Protein AF-A0A7S1U559-F1 (afdb_monomer_lite)

Secondary structure (DSSP, 8-state):
-TTHHHHHHHHHHHHHHHHHH------HHHHHHHHHHHHHHTTTB-GGGGGG--SHHHHHHHHHHHHHHHHHHHHHHH----HHHHHHHHHHHHHHHHHHHHHHHHSPP-TTS-GGGSHHHHHHHHHHHHHHHHHHHHHTSTTS-GGGGGGHHHHHHHHHHHHHHHHHHHHHHHHHHHHHTSTT---S---S-HHHHHHHHHHHHHHHHHHHHHHTTHHHHHHHHHH-HHHHHHHHHH-HHHHHHHHHHHHHHHHHHHHHHHHHHHHHTTSB--HHHHHHHHHHHHIIIIIHHHHHHHHHHHTTTS-------

Structure (mmCIF, N/CA/C/O backbone):
data_AF-A0A7S1U559-F1
#
_entry.id   AF-A0A7S1U559-F1
#
loop_
_atom_site.group_PDB
_atom_site.id
_atom_site.type_symbol
_atom_site.label_atom_id
_atom_site.label_alt_id
_atom_site.label_comp_id
_atom_site.label_asym_id
_atom_site.label_entity_id
_atom_site.label_seq_id
_atom_site.pdbx_PDB_ins_code
_atom_site.Cartn_x
_atom_site.Cartn_y
_atom_site.Cartn_z
_atom_site.occupancy
_atom_site.B_iso_or_equiv
_atom_site.auth_seq_id
_atom_site.auth_comp_id
_atom_site.auth_asym_id
_atom_site.auth_atom_id
_atom_site.pdbx_PDB_model_num
ATOM 1 N N . ARG A 1 1 ? -28.485 7.319 52.879 1.00 50.62 1 ARG A N 1
ATOM 2 C CA . ARG A 1 1 ? -27.252 6.552 52.572 1.00 50.62 1 ARG A CA 1
ATOM 3 C C . ARG A 1 1 ? -27.611 5.209 51.943 1.00 50.62 1 ARG A C 1
ATOM 5 O O . ARG A 1 1 ? -27.812 5.249 50.751 1.00 50.62 1 ARG A O 1
ATOM 12 N N . ARG A 1 2 ? -27.922 4.111 52.659 1.00 42.66 2 ARG A N 1
ATOM 13 C CA . ARG A 1 2 ? -28.271 2.822 51.992 1.00 42.66 2 ARG A CA 1
ATOM 14 C C . ARG A 1 2 ? -29.470 2.838 51.020 1.00 42.66 2 ARG A C 1
ATOM 16 O O . ARG A 1 2 ? -29.499 2.013 50.126 1.00 42.66 2 ARG A O 1
ATOM 23 N N . LEU A 1 3 ? -30.442 3.737 51.205 1.00 41.25 3 LEU A N 1
ATOM 24 C CA . LEU A 1 3 ? -31.563 3.917 50.263 1.00 41.25 3 LEU A CA 1
ATOM 25 C C . LEU A 1 3 ? -31.195 4.811 49.061 1.00 41.25 3 LEU A C 1
ATOM 27 O O . LEU A 1 3 ? -31.676 4.571 47.970 1.00 41.25 3 LEU A O 1
ATOM 31 N N . GLN A 1 4 ? -30.274 5.767 49.238 1.00 44.56 4 GLN A N 1
ATOM 32 C CA . GLN A 1 4 ? -29.753 6.603 48.142 1.00 44.56 4 GLN A CA 1
ATOM 33 C C . GLN A 1 4 ? -28.806 5.814 47.229 1.00 44.56 4 GLN A C 1
ATOM 35 O O . GLN A 1 4 ? -28.863 5.972 46.020 1.00 44.56 4 GLN A O 1
ATOM 40 N N 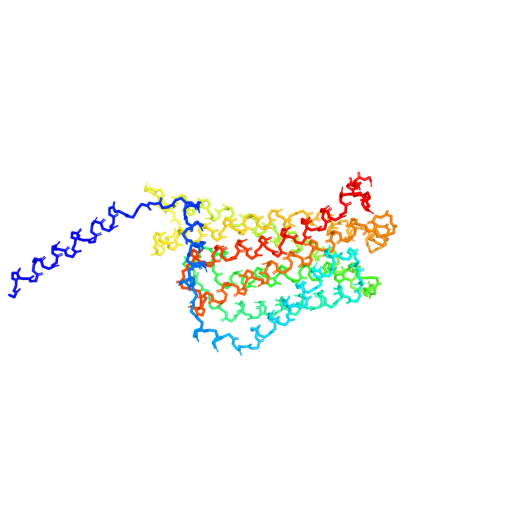. ASP A 1 5 ? -28.004 4.906 47.798 1.00 48.47 5 ASP A N 1
ATOM 41 C CA . ASP A 1 5 ? -27.109 4.030 47.026 1.00 48.47 5 ASP A CA 1
ATOM 42 C C . ASP A 1 5 ? -27.881 3.003 46.166 1.00 48.47 5 ASP A C 1
ATOM 44 O O . ASP A 1 5 ? -27.320 2.421 45.238 1.00 48.47 5 ASP A O 1
ATOM 48 N N . GLY A 1 6 ? -29.149 2.733 46.511 1.00 52.53 6 GLY A N 1
ATOM 49 C CA . GLY A 1 6 ? -30.055 1.872 45.747 1.00 52.53 6 GLY A CA 1
ATOM 50 C C . GLY A 1 6 ? -30.630 2.605 44.541 1.00 52.53 6 GLY A C 1
ATOM 51 O O . GLY A 1 6 ? -30.471 2.126 43.423 1.00 52.53 6 GLY A O 1
ATOM 52 N N . ASP A 1 7 ? -31.178 3.802 44.768 1.00 52.38 7 ASP A N 1
ATOM 53 C CA . ASP A 1 7 ? -31.746 4.652 43.715 1.00 52.38 7 ASP A CA 1
ATOM 54 C C . ASP A 1 7 ? -30.680 5.104 42.696 1.00 52.38 7 ASP A C 1
ATOM 56 O O . ASP A 1 7 ? -30.952 5.149 41.500 1.00 52.38 7 ASP A O 1
ATOM 60 N N . GLU A 1 8 ? -29.440 5.377 43.126 1.00 56.00 8 GLU A N 1
ATOM 61 C CA . GLU A 1 8 ? -28.330 5.716 42.216 1.00 56.00 8 GLU A CA 1
ATOM 62 C C . GLU A 1 8 ? -27.875 4.520 41.365 1.00 56.00 8 GLU A C 1
ATOM 64 O O . GLU A 1 8 ? -27.501 4.693 40.206 1.00 56.00 8 GLU A O 1
ATOM 69 N N . LYS A 1 9 ? -27.935 3.295 41.906 1.00 57.47 9 LYS A N 1
ATOM 70 C CA . LYS A 1 9 ? -27.630 2.073 41.146 1.00 57.47 9 LYS A CA 1
ATOM 71 C C . LYS A 1 9 ? -28.737 1.704 40.170 1.00 57.47 9 LYS A C 1
ATOM 73 O O . LYS A 1 9 ? -28.428 1.240 39.078 1.00 57.47 9 LYS A O 1
ATOM 78 N N . GLU A 1 10 ? -29.994 1.895 40.555 1.00 58.59 10 GLU A N 1
ATOM 79 C CA . GLU A 1 10 ? -31.146 1.652 39.685 1.00 58.59 10 GLU A CA 1
ATOM 80 C C . GLU A 1 10 ? -31.218 2.694 38.567 1.00 58.59 10 GLU A C 1
ATOM 82 O O . GLU A 1 10 ? -31.440 2.328 37.417 1.00 58.59 10 GLU A O 1
ATOM 87 N N . ALA A 1 11 ? -30.920 3.963 38.867 1.00 56.16 11 ALA A N 1
ATOM 88 C CA . ALA A 1 11 ? -30.794 5.010 37.860 1.00 56.16 11 ALA A CA 1
ATOM 89 C C . ALA A 1 11 ? -29.614 4.750 36.914 1.00 56.16 11 ALA A C 1
ATOM 91 O O . ALA A 1 11 ? -29.796 4.808 35.707 1.00 56.16 11 ALA A O 1
ATOM 92 N N . ALA A 1 12 ? -28.430 4.386 37.421 1.00 53.81 12 ALA A N 1
ATOM 93 C CA . ALA A 1 12 ? -27.282 4.058 36.571 1.00 53.81 12 ALA A CA 1
ATOM 94 C C . ALA A 1 12 ? -27.523 2.813 35.699 1.00 53.81 12 ALA A C 1
ATOM 96 O O . ALA A 1 12 ? -27.090 2.781 34.552 1.00 53.81 12 ALA A O 1
ATOM 97 N N . ALA A 1 13 ? -28.231 1.804 36.218 1.00 54.47 13 ALA A N 1
ATOM 98 C CA . ALA A 1 13 ? -28.612 0.619 35.455 1.00 54.47 13 ALA A CA 1
ATOM 99 C C . ALA A 1 13 ? -29.699 0.920 34.413 1.00 54.47 13 ALA A C 1
ATOM 101 O O . ALA A 1 13 ? -29.663 0.351 33.328 1.00 54.47 13 ALA A O 1
ATOM 102 N N . ALA A 1 14 ? -30.635 1.825 34.712 1.00 51.09 14 ALA A N 1
ATOM 103 C CA . ALA A 1 14 ? -31.644 2.280 33.763 1.00 51.09 14 ALA A CA 1
ATOM 104 C C . ALA A 1 14 ? -31.026 3.129 32.645 1.00 51.09 14 ALA A C 1
ATOM 106 O O . ALA A 1 14 ? -31.350 2.891 31.490 1.00 51.09 14 ALA A O 1
ATOM 107 N N . THR A 1 15 ? -30.091 4.034 32.959 1.00 48.53 15 THR A N 1
ATOM 108 C CA . THR A 1 15 ? -29.350 4.815 31.955 1.00 48.53 15 THR A CA 1
ATOM 109 C C . THR A 1 15 ? -28.452 3.921 31.104 1.00 48.53 15 THR A C 1
ATOM 111 O O . THR A 1 15 ? -28.433 4.075 29.891 1.00 48.53 15 THR A O 1
ATOM 114 N N . ALA A 1 16 ? -27.767 2.943 31.708 1.00 48.62 16 ALA A N 1
ATOM 115 C CA . ALA A 1 16 ? -26.981 1.959 30.966 1.00 48.62 16 ALA A CA 1
ATOM 116 C C . ALA A 1 16 ? -27.870 1.090 30.064 1.00 48.62 16 ALA A C 1
ATOM 118 O O . ALA A 1 16 ? -27.511 0.852 28.922 1.00 48.62 16 ALA A O 1
ATOM 119 N N . ALA A 1 17 ? -29.052 0.677 30.532 1.00 47.41 17 ALA A N 1
ATOM 120 C CA . ALA A 1 17 ? -30.016 -0.066 29.723 1.00 47.41 17 ALA A CA 1
ATOM 121 C C . ALA A 1 17 ? -30.673 0.798 28.630 1.00 47.41 17 ALA A C 1
ATOM 123 O O . ALA A 1 17 ? -31.041 0.269 27.587 1.00 47.41 17 ALA A O 1
ATOM 124 N N . GLU A 1 18 ? -30.814 2.113 28.833 1.00 39.53 18 GLU A N 1
ATOM 125 C CA . GLU A 1 18 ? -31.267 3.060 27.805 1.00 39.53 18 GLU A CA 1
ATOM 126 C C . GLU A 1 18 ? -30.176 3.326 26.755 1.00 39.53 18 GLU A C 1
ATOM 128 O O . GLU A 1 18 ? -30.488 3.344 25.565 1.00 39.53 18 GLU A O 1
ATOM 133 N N . GLU A 1 19 ? -28.907 3.458 27.160 1.00 43.22 19 GLU A N 1
ATOM 134 C CA . GLU A 1 19 ? -27.743 3.551 26.260 1.00 43.22 19 GLU A CA 1
ATOM 135 C C . GLU A 1 19 ? -27.539 2.246 25.470 1.00 43.22 19 GLU A C 1
ATOM 137 O O . GLU A 1 19 ? -27.312 2.282 24.262 1.00 43.22 19 GLU A O 1
ATOM 142 N N . GLU A 1 20 ? -27.726 1.089 26.109 1.00 42.53 20 GLU A N 1
ATOM 143 C CA . GLU A 1 20 ? -27.664 -0.237 25.479 1.00 42.53 20 GLU A CA 1
ATOM 144 C C . GLU A 1 20 ? -28.876 -0.487 24.552 1.00 42.53 20 GLU A C 1
ATOM 146 O O . GLU A 1 20 ? -28.747 -1.148 23.522 1.00 42.53 20 GLU A O 1
ATOM 151 N N . ALA A 1 21 ? -30.039 0.115 24.841 1.00 38.00 21 ALA A N 1
ATOM 152 C CA . ALA A 1 21 ? -31.237 0.067 23.991 1.00 38.00 21 ALA A CA 1
ATOM 153 C C . ALA A 1 21 ? -31.250 1.107 22.849 1.00 38.00 21 ALA A C 1
ATOM 155 O O . ALA A 1 21 ? -32.089 1.013 21.949 1.00 38.00 21 ALA A O 1
ATOM 156 N N . THR A 1 22 ? -30.339 2.087 22.856 1.00 39.03 22 THR A N 1
ATOM 157 C CA . THR A 1 22 ? -30.212 3.126 21.812 1.00 39.03 22 THR A CA 1
ATOM 158 C C . THR A 1 22 ? -28.863 3.139 21.102 1.00 39.03 22 THR A C 1
ATOM 160 O O . THR A 1 22 ? -28.608 4.042 20.300 1.00 39.03 22 THR A O 1
ATOM 163 N N . ALA A 1 23 ? -28.042 2.101 21.275 1.00 46.50 23 ALA A N 1
ATOM 164 C CA . ALA A 1 23 ? -26.962 1.792 20.348 1.00 46.50 23 ALA A CA 1
ATOM 165 C C . ALA A 1 23 ? -27.573 1.340 19.009 1.00 46.50 23 ALA A C 1
ATOM 167 O O . ALA A 1 23 ? -27.627 0.158 18.675 1.00 46.50 23 ALA A O 1
ATOM 168 N N . VAL A 1 24 ? -28.111 2.297 18.249 1.00 55.78 24 VAL A N 1
ATOM 169 C CA . VAL A 1 24 ? -28.538 2.085 16.870 1.00 55.78 24 VAL A CA 1
ATOM 170 C C . VAL A 1 24 ? -27.320 1.552 16.136 1.00 55.78 24 VAL A C 1
ATOM 172 O O . VAL A 1 24 ? -26.333 2.268 15.971 1.00 55.78 24 VAL A O 1
ATOM 175 N N . GLU A 1 25 ? -27.383 0.287 15.731 1.00 64.25 25 GLU A N 1
ATOM 176 C CA . GLU A 1 25 ? -26.313 -0.356 14.989 1.00 64.25 25 GLU A CA 1
ATOM 177 C C . GLU A 1 25 ? -26.096 0.428 13.688 1.00 64.25 25 GLU A C 1
ATOM 179 O O . GLU A 1 25 ? -26.881 0.361 12.741 1.00 64.25 25 GLU A O 1
ATOM 184 N N . LEU A 1 26 ? -25.059 1.268 13.674 1.00 72.94 26 LEU A N 1
ATOM 185 C CA . LEU A 1 26 ? -24.769 2.119 12.529 1.00 72.94 26 LEU A CA 1
ATOM 186 C C . LEU A 1 26 ? -24.369 1.235 11.349 1.00 72.94 26 LEU A C 1
ATOM 188 O O . LEU A 1 26 ? -23.488 0.383 11.479 1.00 72.94 26 LEU A O 1
ATOM 192 N N . THR A 1 27 ? -24.957 1.483 10.183 1.00 82.00 27 THR A N 1
ATOM 193 C CA . THR A 1 27 ? -24.507 0.892 8.912 1.00 82.00 27 THR A CA 1
ATOM 194 C C . THR A 1 27 ? -23.089 1.363 8.556 1.00 82.00 27 THR A C 1
ATOM 196 O O . THR A 1 27 ? -22.659 2.428 9.000 1.00 82.00 27 THR A O 1
ATOM 199 N N . GLU A 1 28 ? -22.360 0.627 7.703 1.00 71.69 28 GLU A N 1
ATOM 200 C CA . GLU A 1 28 ? -21.010 1.028 7.244 1.00 71.69 28 GLU A CA 1
ATOM 201 C C . GLU A 1 28 ? -20.996 2.450 6.639 1.00 71.69 28 GLU A C 1
ATOM 203 O O . GLU A 1 28 ? -20.083 3.233 6.903 1.00 71.69 28 GLU A O 1
ATOM 208 N N . VAL A 1 29 ? -22.046 2.825 5.897 1.00 78.81 29 VAL A N 1
ATOM 209 C CA . VAL A 1 29 ? -22.199 4.173 5.318 1.00 78.81 29 VAL A CA 1
ATOM 210 C C . VAL A 1 29 ? -22.372 5.232 6.406 1.00 78.81 29 VAL A C 1
ATOM 212 O O . VAL A 1 29 ? -21.768 6.299 6.330 1.00 78.81 29 VAL A O 1
ATOM 215 N N . GLN A 1 30 ? -23.170 4.955 7.438 1.00 80.88 30 GLN A N 1
ATOM 216 C CA . GLN A 1 30 ? -23.347 5.887 8.553 1.00 80.88 30 GLN A CA 1
ATOM 217 C C . GLN A 1 30 ? -22.055 6.050 9.362 1.00 80.88 30 GLN A C 1
ATOM 219 O O . GLN A 1 30 ? -21.707 7.178 9.699 1.00 80.88 30 GLN A O 1
ATOM 224 N N . ARG A 1 31 ? -21.308 4.963 9.600 1.00 77.50 31 ARG A N 1
ATOM 225 C CA . ARG A 1 31 ? -19.987 5.005 10.260 1.00 77.50 31 ARG A CA 1
ATOM 226 C C . ARG A 1 31 ? -18.996 5.872 9.479 1.00 77.50 31 ARG A C 1
ATOM 228 O O . ARG A 1 31 ? -18.318 6.709 10.069 1.00 77.50 31 ARG A O 1
ATOM 235 N N . PHE A 1 32 ? -18.973 5.738 8.151 1.00 76.88 32 PHE A N 1
ATOM 236 C CA . PHE A 1 32 ? -18.173 6.601 7.277 1.00 76.88 32 PHE A CA 1
ATOM 237 C C . PHE A 1 32 ? -18.584 8.078 7.374 1.00 76.88 32 PHE A C 1
ATOM 239 O O . PHE A 1 32 ? -17.732 8.956 7.486 1.00 76.88 32 PHE A O 1
ATOM 246 N N . LEU A 1 33 ? -19.888 8.376 7.363 1.00 80.75 33 LEU A N 1
ATOM 247 C CA . LEU A 1 33 ? -20.380 9.754 7.472 1.00 80.75 33 LEU A CA 1
ATOM 248 C C . LEU A 1 33 ? -20.045 10.394 8.827 1.00 80.75 33 LEU A C 1
ATOM 250 O O . LEU A 1 33 ? -19.698 11.575 8.856 1.00 80.75 33 LEU A O 1
ATOM 254 N N . VAL A 1 34 ? -20.113 9.627 9.920 1.00 81.88 34 VAL A N 1
ATOM 255 C CA . VAL A 1 34 ? -19.693 10.072 11.259 1.00 81.88 34 VAL A CA 1
ATOM 256 C C . VAL A 1 34 ? -18.203 10.406 11.259 1.00 81.88 34 VAL A C 1
ATOM 258 O O . VAL A 1 34 ? -17.841 11.544 11.549 1.00 81.88 34 VAL A O 1
ATOM 261 N N . GLY A 1 35 ? -17.343 9.478 10.824 1.00 79.19 35 GLY A N 1
ATOM 262 C CA . GLY A 1 35 ? -15.901 9.731 10.751 1.00 79.19 35 GLY A CA 1
ATOM 263 C C . GLY A 1 35 ? -15.544 10.917 9.845 1.00 79.19 35 GLY A C 1
ATOM 264 O O . GLY A 1 35 ? -14.631 11.685 10.147 1.00 79.19 35 GLY A O 1
ATOM 265 N N . PHE A 1 36 ? -16.299 11.138 8.763 1.00 81.19 36 PHE A N 1
ATOM 266 C CA . PHE A 1 36 ? -16.099 12.288 7.875 1.00 81.19 36 PHE A CA 1
ATOM 267 C C . PHE A 1 36 ? -16.451 13.613 8.560 1.00 81.19 36 PHE A C 1
ATOM 269 O O . PHE A 1 36 ? -15.750 14.612 8.379 1.00 81.19 36 PHE A O 1
ATOM 276 N N . GLN A 1 37 ? -17.530 13.641 9.346 1.00 83.38 37 GLN A N 1
ATOM 277 C CA . GLN A 1 37 ? -17.898 14.818 10.132 1.00 83.38 37 GLN A CA 1
ATOM 278 C C . GLN A 1 37 ? -16.845 15.138 11.194 1.00 83.38 37 GLN A C 1
ATOM 280 O O . GLN A 1 37 ? -16.455 16.299 11.288 1.00 83.38 37 GLN A O 1
ATOM 285 N N . GLU A 1 38 ? -16.339 14.133 11.912 1.00 81.31 38 GLU A N 1
ATOM 286 C CA . GLU A 1 38 ? -15.293 14.302 12.933 1.00 81.31 38 GLU A CA 1
ATOM 287 C C . GLU A 1 38 ? -13.976 14.826 12.339 1.00 81.31 38 GLU A C 1
ATOM 289 O O . GLU A 1 38 ? -13.319 15.692 12.920 1.00 81.31 38 GLU A O 1
ATOM 294 N N . LEU A 1 39 ? -13.588 14.345 11.151 1.00 77.88 39 LEU A N 1
ATOM 295 C CA . LEU A 1 39 ? -12.429 14.879 10.428 1.00 77.88 39 LEU A CA 1
ATOM 296 C C . LEU A 1 39 ? -12.644 16.331 10.008 1.00 77.88 39 LEU A C 1
ATOM 298 O O . LEU A 1 39 ? -11.730 17.148 10.102 1.00 77.88 39 LEU A O 1
ATOM 302 N N . ARG A 1 40 ? -13.852 16.667 9.548 1.00 81.88 40 ARG A N 1
ATOM 303 C CA . ARG A 1 40 ? -14.192 18.020 9.098 1.00 81.88 40 ARG A CA 1
ATOM 304 C C . ARG A 1 40 ? -14.258 19.023 10.251 1.00 81.88 40 ARG A C 1
ATOM 306 O O . ARG A 1 40 ? -13.895 20.180 10.045 1.00 81.88 40 ARG A O 1
ATOM 313 N N . SER A 1 41 ? -14.758 18.624 11.419 1.00 83.94 41 SER A N 1
ATOM 314 C CA . SER A 1 41 ? -14.816 19.487 12.605 1.00 83.94 41 SER A CA 1
ATOM 315 C C . SER A 1 41 ? -13.466 19.606 13.317 1.00 83.94 41 SER A C 1
ATOM 317 O O . SER A 1 41 ? -13.276 20.536 14.096 1.00 83.94 41 SER A O 1
ATOM 319 N N . GLY A 1 42 ? -12.521 18.707 13.018 1.00 78.25 42 GLY A N 1
ATOM 320 C CA . GLY A 1 42 ? -11.230 18.612 13.697 1.00 78.25 42 GLY A CA 1
ATOM 321 C C . GLY A 1 42 ? -11.293 17.813 15.001 1.00 78.25 42 GLY A C 1
ATOM 322 O O . GLY A 1 42 ? -10.258 17.608 15.628 1.00 78.25 42 GLY A O 1
ATOM 323 N N . ASP A 1 43 ? -12.470 17.313 15.385 1.00 79.12 43 ASP A N 1
ATOM 324 C CA . ASP A 1 43 ? -12.671 16.546 16.621 1.00 79.12 43 ASP A CA 1
ATOM 325 C C . ASP A 1 43 ? -11.995 15.171 16.569 1.00 79.12 43 ASP A C 1
ATOM 327 O O . ASP A 1 43 ? -11.623 14.616 17.606 1.00 79.12 43 ASP A O 1
ATOM 331 N N . ALA A 1 44 ? -11.781 14.645 15.357 1.00 74.69 44 ALA A N 1
ATOM 332 C CA . ALA A 1 44 ? -11.031 13.415 15.141 1.00 74.69 44 ALA A CA 1
ATOM 333 C C . ALA A 1 44 ? -9.547 13.550 15.508 1.00 74.69 44 ALA A C 1
ATOM 335 O O . ALA A 1 44 ? -8.908 12.523 15.718 1.00 74.69 44 ALA A O 1
ATOM 336 N N . PHE A 1 45 ? -8.984 14.765 15.564 1.00 78.06 45 PHE A N 1
ATOM 337 C CA . PHE A 1 45 ? -7.539 14.975 15.614 1.00 78.06 45 PHE A CA 1
ATOM 338 C C . PHE A 1 45 ? -7.058 15.625 16.916 1.00 78.06 45 PHE A C 1
ATOM 340 O O . PHE A 1 45 ? -7.545 16.673 17.335 1.00 78.06 45 PHE A O 1
ATOM 347 N N . ASP A 1 46 ? -6.037 15.029 17.526 1.00 78.62 46 ASP A N 1
ATOM 348 C CA . ASP A 1 46 ? -5.322 15.576 18.673 1.00 78.62 46 ASP A CA 1
ATOM 349 C C . ASP A 1 46 ? -3.901 15.994 18.275 1.00 78.62 46 ASP A C 1
ATOM 351 O O . ASP A 1 46 ? -2.962 15.194 18.243 1.00 78.62 46 ASP A O 1
ATOM 355 N N . GLY A 1 47 ? -3.740 17.280 17.964 1.00 72.31 47 GLY A N 1
ATOM 356 C CA . GLY A 1 47 ? -2.460 17.831 17.527 1.00 72.31 47 GLY A CA 1
ATOM 357 C C . GLY A 1 47 ? -1.360 17.805 18.591 1.00 72.31 47 GLY A C 1
ATOM 358 O O . GLY A 1 47 ? -0.184 17.868 18.233 1.00 72.31 47 GLY A O 1
ATOM 359 N N . GLU A 1 48 ? -1.692 17.680 19.880 1.00 78.69 48 GLU A N 1
ATOM 360 C CA . GLU A 1 48 ? -0.685 17.628 20.950 1.00 78.69 48 GLU A CA 1
ATOM 361 C C . GLU A 1 48 ? 0.109 16.313 20.911 1.00 78.69 48 GLU A C 1
ATOM 363 O O . GLU A 1 48 ? 1.315 16.298 21.187 1.00 78.69 48 GLU A O 1
ATOM 368 N N . GLN A 1 49 ? -0.547 15.235 20.468 1.00 77.31 49 GLN A N 1
ATOM 369 C CA . GLN A 1 49 ? 0.016 13.888 20.352 1.00 77.31 49 GLN A CA 1
ATOM 370 C C . GLN A 1 49 ? 0.947 13.716 19.141 1.00 77.31 49 GLN A C 1
ATOM 372 O O . GLN A 1 49 ? 1.747 12.782 19.099 1.00 77.31 49 GLN A O 1
ATOM 377 N N . LEU A 1 50 ? 0.940 14.648 18.177 1.00 70.94 50 LEU A N 1
ATOM 378 C CA . LEU A 1 50 ? 1.879 14.626 17.045 1.00 70.94 50 LEU A CA 1
ATOM 379 C C . LEU A 1 50 ? 3.347 14.667 17.484 1.00 70.94 50 LEU A C 1
ATOM 381 O O . LEU A 1 50 ? 4.229 14.186 16.774 1.00 70.94 50 LEU A O 1
ATOM 385 N N . ASN A 1 51 ? 3.629 15.228 18.662 1.00 72.88 51 ASN A N 1
ATOM 386 C CA . ASN A 1 51 ? 4.983 15.260 19.207 1.00 72.88 51 ASN A CA 1
ATOM 387 C C . ASN A 1 51 ? 5.537 13.863 19.523 1.00 72.88 51 ASN A C 1
ATOM 389 O O . ASN A 1 51 ? 6.755 13.719 19.643 1.00 72.88 51 ASN A O 1
ATOM 393 N N . GLU A 1 52 ? 4.677 12.846 19.614 1.00 74.81 52 GLU A N 1
ATOM 394 C CA . GLU A 1 52 ? 5.077 11.455 19.811 1.00 74.81 52 GLU A CA 1
ATOM 395 C C . GLU A 1 52 ? 5.509 10.745 18.511 1.00 74.81 52 GLU A C 1
ATOM 397 O O . GLU A 1 52 ? 6.138 9.687 18.581 1.00 74.81 52 GLU A O 1
ATOM 402 N N . LEU A 1 53 ? 5.247 11.332 17.334 1.00 69.38 53 LEU A N 1
ATOM 403 C CA . LEU A 1 53 ? 5.635 10.816 16.008 1.00 69.38 53 LEU A CA 1
ATOM 404 C C . LEU A 1 53 ? 7.052 11.261 15.604 1.00 69.38 53 LEU A C 1
ATOM 406 O O . LEU A 1 53 ? 7.273 11.835 14.539 1.00 69.38 53 LEU A O 1
ATOM 410 N N . ARG A 1 54 ? 8.031 11.064 16.492 1.00 74.44 54 ARG A N 1
ATOM 411 C CA . ARG A 1 54 ? 9.427 11.511 16.294 1.00 74.44 54 ARG A CA 1
ATOM 412 C C . ARG A 1 54 ? 10.444 10.374 16.326 1.00 74.44 54 ARG A C 1
ATOM 414 O O . ARG A 1 54 ? 11.623 10.606 16.594 1.00 74.44 54 ARG A O 1
ATOM 421 N N . THR A 1 55 ? 10.009 9.139 16.108 1.00 76.00 55 THR A N 1
ATOM 422 C CA . THR A 1 55 ? 10.945 8.012 16.015 1.00 76.00 55 THR A CA 1
ATOM 423 C C . THR A 1 55 ? 11.681 8.027 14.674 1.00 76.00 55 THR A C 1
ATOM 425 O O . THR A 1 55 ? 11.270 8.694 13.725 1.00 76.00 55 THR A O 1
ATOM 428 N N . VAL A 1 56 ? 12.771 7.264 14.578 1.00 73.00 56 VAL A N 1
ATOM 429 C CA . VAL A 1 56 ? 13.507 7.099 13.314 1.00 73.00 56 VAL A CA 1
ATOM 430 C C . VAL A 1 56 ? 12.595 6.506 12.243 1.00 73.00 56 VAL A C 1
ATOM 432 O O . VAL A 1 56 ? 12.661 6.908 11.089 1.00 73.00 56 VAL A O 1
ATOM 435 N N . GLU A 1 57 ? 11.708 5.598 12.631 1.00 70.31 57 GLU A N 1
ATOM 436 C CA . GLU A 1 57 ? 10.757 4.959 11.736 1.00 70.31 57 GLU A CA 1
ATOM 437 C C . GLU A 1 57 ? 9.697 5.945 11.224 1.00 70.31 57 GLU A C 1
ATOM 439 O O . GLU A 1 57 ? 9.400 5.920 10.038 1.00 70.31 57 GLU A O 1
ATOM 444 N N . ASP A 1 58 ? 9.207 6.871 12.062 1.00 76.00 58 ASP A N 1
ATOM 445 C CA . ASP A 1 58 ? 8.302 7.953 11.621 1.00 76.00 58 ASP A CA 1
ATOM 446 C C . ASP A 1 58 ? 8.971 8.837 10.567 1.00 76.00 58 ASP A C 1
ATOM 448 O O . ASP A 1 58 ? 8.371 9.199 9.557 1.00 76.00 58 ASP A O 1
ATOM 452 N N . VAL A 1 59 ? 10.240 9.176 10.804 1.00 77.75 59 VAL A N 1
ATOM 453 C CA . VAL A 1 59 ? 11.029 9.989 9.880 1.00 77.75 59 VAL A CA 1
ATOM 454 C C . VAL A 1 59 ? 11.244 9.242 8.568 1.00 77.75 59 VAL A C 1
ATOM 456 O O . VAL A 1 59 ? 11.094 9.847 7.514 1.00 77.75 59 VAL A O 1
ATOM 459 N N . VAL A 1 60 ? 11.551 7.943 8.607 1.00 71.44 60 VAL A N 1
ATOM 460 C CA . VAL A 1 60 ? 11.714 7.121 7.397 1.00 71.44 60 VAL A CA 1
ATOM 461 C C . VAL A 1 60 ? 10.407 7.027 6.616 1.00 71.44 60 VAL A C 1
ATOM 463 O O . VAL A 1 60 ? 10.433 7.266 5.414 1.00 71.44 60 VAL A O 1
ATOM 466 N N . THR A 1 61 ? 9.276 6.770 7.277 1.00 74.62 61 THR A N 1
ATOM 467 C CA . THR A 1 61 ? 7.957 6.744 6.632 1.00 74.62 61 THR A CA 1
ATOM 468 C C . THR A 1 61 ? 7.640 8.091 5.982 1.00 74.62 61 THR A C 1
ATOM 470 O O . THR A 1 61 ? 7.376 8.144 4.789 1.00 74.62 61 THR A O 1
ATOM 473 N N . VAL A 1 62 ? 7.770 9.216 6.693 1.00 78.31 62 VAL A N 1
ATOM 474 C CA . VAL A 1 62 ? 7.482 10.549 6.121 1.00 78.31 62 VAL A CA 1
ATOM 475 C C . VAL A 1 62 ? 8.440 10.915 4.980 1.00 78.31 62 VAL A C 1
ATOM 477 O O . VAL A 1 62 ? 8.013 11.477 3.967 1.00 78.31 62 VAL A O 1
ATOM 480 N N . LEU A 1 63 ? 9.732 10.600 5.120 1.00 79.12 63 LEU A N 1
ATOM 481 C CA . LEU A 1 63 ? 10.736 10.839 4.080 1.00 79.12 63 LEU A CA 1
ATOM 482 C C . LEU A 1 63 ? 10.587 9.898 2.882 1.00 79.12 63 LEU A C 1
ATOM 484 O O . LEU A 1 63 ? 11.003 10.275 1.792 1.00 79.12 63 LEU A O 1
ATOM 488 N N . GLY A 1 64 ? 10.010 8.711 3.060 1.00 75.94 64 GLY A N 1
ATOM 489 C CA . GLY A 1 64 ? 9.605 7.832 1.968 1.00 75.94 64 GLY A CA 1
ATOM 490 C C . GLY A 1 64 ? 8.367 8.371 1.258 1.00 75.94 64 GLY A C 1
ATOM 491 O O . GLY A 1 64 ? 8.352 8.488 0.034 1.00 75.94 64 GLY A O 1
ATOM 492 N N . LEU A 1 65 ? 7.359 8.776 2.028 1.00 78.38 65 LEU A N 1
ATOM 493 C CA . LEU A 1 65 ? 6.053 9.193 1.532 1.00 78.38 65 LEU A CA 1
ATOM 494 C C . LEU A 1 65 ? 6.103 10.474 0.693 1.00 78.38 65 LEU A C 1
ATOM 496 O O . LEU A 1 65 ? 5.507 10.545 -0.382 1.00 78.38 65 LEU A O 1
ATOM 500 N N . ALA A 1 66 ? 6.805 11.506 1.171 1.00 80.94 66 ALA A N 1
ATOM 501 C CA . ALA A 1 66 ? 6.777 12.821 0.533 1.00 80.94 66 ALA A CA 1
ATOM 502 C C . ALA A 1 66 ? 7.340 12.819 -0.907 1.00 80.94 66 ALA A C 1
ATOM 504 O O . ALA A 1 66 ? 6.680 13.377 -1.790 1.00 80.94 66 ALA A O 1
ATOM 505 N N . PRO A 1 67 ? 8.489 12.176 -1.204 1.00 81.62 67 PRO A N 1
ATOM 506 C CA . PRO A 1 67 ? 8.972 12.022 -2.574 1.00 81.62 67 PRO A CA 1
ATOM 507 C C . PRO A 1 67 ? 8.028 11.205 -3.459 1.00 81.62 67 PRO A C 1
ATOM 509 O O . PRO A 1 67 ? 7.834 11.575 -4.614 1.00 81.62 67 PRO A O 1
ATOM 512 N N . MET A 1 68 ? 7.409 10.141 -2.932 1.00 81.88 68 MET A N 1
ATOM 513 C CA . MET A 1 68 ? 6.461 9.321 -3.696 1.00 81.88 68 MET A CA 1
ATOM 514 C C . MET A 1 68 ? 5.201 10.112 -4.064 1.00 81.88 68 MET A C 1
ATOM 516 O O . MET A 1 68 ? 4.790 10.095 -5.221 1.00 81.88 68 MET A O 1
ATOM 520 N N . ILE A 1 69 ? 4.651 10.901 -3.135 1.00 80.56 69 ILE A N 1
ATOM 521 C CA . ILE A 1 69 ? 3.533 11.820 -3.408 1.00 80.56 69 ILE A CA 1
AT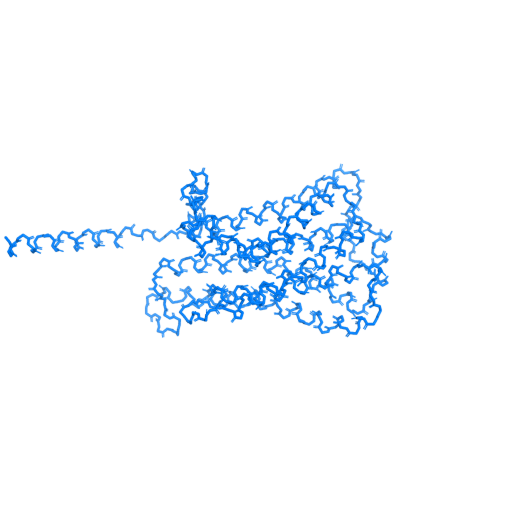OM 522 C C . ILE A 1 69 ? 3.925 12.855 -4.467 1.00 80.56 69 ILE A C 1
ATOM 524 O O . ILE A 1 69 ? 3.178 13.080 -5.423 1.00 80.56 69 ILE A O 1
ATOM 528 N N . ALA A 1 70 ? 5.090 13.490 -4.310 1.00 82.75 70 ALA A N 1
ATOM 529 C CA . ALA A 1 70 ? 5.568 14.501 -5.248 1.00 82.75 70 ALA A CA 1
ATOM 530 C C . ALA A 1 70 ? 5.751 13.918 -6.656 1.00 82.75 70 ALA A C 1
ATOM 532 O O . ALA A 1 70 ? 5.371 14.552 -7.642 1.00 82.75 70 ALA A O 1
ATOM 533 N N . LEU A 1 71 ? 6.277 12.697 -6.747 1.00 82.19 71 LEU A N 1
ATOM 534 C CA . LEU A 1 71 ? 6.484 12.009 -8.010 1.00 82.19 71 LEU A CA 1
ATOM 535 C C . LEU A 1 71 ? 5.173 11.546 -8.651 1.00 82.19 71 LEU A C 1
ATOM 537 O O . LEU A 1 71 ? 5.010 11.702 -9.860 1.00 82.19 71 LEU A O 1
ATOM 541 N N . SER A 1 72 ? 4.219 11.044 -7.865 1.00 79.25 72 SER A N 1
ATOM 542 C CA . SER A 1 72 ? 2.867 10.729 -8.340 1.00 79.25 72 SER A CA 1
ATOM 543 C C . SER A 1 72 ? 2.192 11.969 -8.922 1.00 79.25 72 SER A C 1
ATOM 545 O O . SER A 1 72 ? 1.655 11.923 -10.026 1.00 79.25 72 SER A O 1
ATOM 547 N N . ALA A 1 73 ? 2.281 13.114 -8.237 1.00 80.19 73 ALA A N 1
ATOM 548 C CA . ALA A 1 73 ? 1.738 14.375 -8.735 1.00 80.19 73 ALA A CA 1
ATOM 549 C C . ALA A 1 73 ? 2.451 14.849 -10.013 1.00 80.19 73 ALA A C 1
ATOM 551 O O . ALA A 1 73 ? 1.792 15.216 -10.985 1.00 80.19 73 ALA A O 1
ATOM 552 N N . TYR A 1 74 ? 3.786 14.805 -10.042 1.00 82.12 74 TYR A N 1
ATOM 553 C CA . TYR A 1 74 ? 4.574 15.157 -11.225 1.00 82.12 74 TYR A CA 1
ATOM 554 C C . TYR A 1 74 ? 4.210 14.278 -12.428 1.00 82.12 74 TYR A C 1
ATOM 556 O O . TYR A 1 74 ? 3.943 14.799 -13.513 1.00 82.12 74 TYR A O 1
ATOM 564 N N . THR A 1 75 ? 4.132 12.963 -12.224 1.00 77.75 75 THR A N 1
ATOM 565 C CA . THR A 1 75 ? 3.774 11.990 -13.262 1.00 77.75 75 THR A CA 1
ATOM 566 C C . THR A 1 75 ? 2.343 12.215 -13.743 1.00 77.75 75 THR A C 1
ATOM 568 O O . THR A 1 75 ? 2.106 12.249 -14.944 1.00 77.75 75 THR A O 1
ATOM 571 N N . ALA A 1 76 ? 1.388 12.459 -12.841 1.00 74.62 76 ALA A N 1
ATOM 572 C CA . ALA A 1 76 ? 0.000 12.736 -13.212 1.00 74.62 76 ALA A CA 1
ATOM 573 C C . ALA A 1 76 ? -0.154 14.021 -14.046 1.00 74.62 76 ALA A C 1
ATOM 575 O O . ALA A 1 76 ? -0.968 14.061 -14.965 1.00 74.62 76 ALA A O 1
ATOM 576 N N . ILE A 1 77 ? 0.626 15.065 -13.740 1.00 75.56 77 ILE A N 1
ATOM 577 C CA . ILE A 1 77 ? 0.560 16.368 -14.424 1.00 75.56 77 ILE A CA 1
ATOM 578 C C . ILE A 1 77 ? 1.283 16.342 -15.772 1.00 75.56 77 ILE A C 1
ATOM 580 O O . ILE A 1 77 ? 0.812 16.933 -16.741 1.00 75.56 77 ILE A O 1
ATOM 584 N N . THR A 1 78 ? 2.459 15.720 -15.824 1.00 77.94 78 THR A N 1
ATOM 585 C CA . THR A 1 78 ? 3.338 15.780 -17.003 1.00 77.94 78 THR A CA 1
ATOM 586 C C . THR A 1 78 ? 3.195 14.576 -17.929 1.00 77.94 78 THR A C 1
ATOM 588 O O . THR A 1 78 ? 3.631 14.646 -19.076 1.00 77.94 78 THR A O 1
ATOM 591 N N . GLY A 1 79 ? 2.660 13.465 -17.410 1.00 71.44 79 GLY A N 1
ATOM 592 C CA . GLY A 1 79 ? 2.732 12.118 -17.986 1.00 71.44 79 GLY A CA 1
ATOM 593 C C . GLY A 1 79 ? 4.138 11.638 -18.302 1.00 71.44 79 GLY A C 1
ATOM 594 O O . GLY A 1 79 ? 4.294 10.675 -19.048 1.00 71.44 79 GLY A O 1
ATOM 595 N N . ASN A 1 80 ? 5.162 12.292 -17.752 1.00 72.62 80 ASN A N 1
ATOM 596 C CA . ASN A 1 80 ? 6.535 11.850 -17.886 1.00 72.62 80 ASN A CA 1
ATOM 597 C C . ASN A 1 80 ? 6.879 10.895 -16.756 1.00 72.62 80 ASN A C 1
ATOM 599 O O . ASN A 1 80 ? 6.635 11.177 -15.585 1.00 72.62 80 ASN A O 1
ATOM 603 N N . CYS A 1 81 ? 7.514 9.795 -17.141 1.00 67.06 81 CYS A N 1
ATOM 604 C CA . CYS A 1 81 ? 8.059 8.804 -16.228 1.00 67.06 81 CYS A CA 1
ATOM 605 C C . CYS A 1 81 ? 9.559 8.771 -16.430 1.00 67.06 81 CYS A C 1
ATOM 607 O O . CYS A 1 81 ? 10.045 8.167 -17.387 1.00 67.06 81 CYS A O 1
ATOM 609 N N . ASP A 1 82 ? 10.294 9.480 -15.582 1.00 74.25 82 ASP A N 1
ATOM 610 C CA . ASP A 1 82 ? 11.744 9.461 -15.636 1.00 74.25 82 ASP A CA 1
ATOM 611 C C . ASP A 1 82 ? 12.286 8.338 -14.744 1.00 74.25 82 ASP A C 1
ATOM 613 O O . ASP A 1 82 ? 11.997 8.226 -13.552 1.00 74.25 82 ASP A O 1
ATOM 617 N N . TYR A 1 83 ? 13.103 7.473 -15.342 1.00 75.00 83 TYR A N 1
ATOM 618 C CA . TYR A 1 83 ? 13.693 6.327 -14.651 1.00 75.00 83 TYR A CA 1
ATOM 619 C C . TYR A 1 83 ? 14.431 6.668 -13.352 1.00 75.00 83 TYR A C 1
ATOM 621 O O . TYR A 1 83 ? 14.296 5.900 -12.399 1.00 75.00 83 TYR A O 1
ATOM 629 N N . PRO A 1 84 ? 15.174 7.794 -13.251 1.00 80.38 84 PRO A N 1
ATOM 630 C CA . PRO A 1 84 ? 15.803 8.173 -11.993 1.00 80.38 84 PRO A CA 1
ATOM 631 C C . PRO A 1 84 ? 14.795 8.339 -10.856 1.00 80.38 84 PRO A C 1
ATOM 633 O O . PRO A 1 84 ? 15.075 7.911 -9.740 1.00 80.38 84 PRO A O 1
ATOM 636 N N . SER A 1 85 ? 13.615 8.899 -11.122 1.00 77.00 85 SER A N 1
ATOM 637 C CA . SER A 1 85 ? 12.616 9.083 -10.074 1.00 77.00 85 SER A CA 1
ATOM 638 C C . SER A 1 85 ? 11.945 7.773 -9.675 1.00 77.00 85 SER A C 1
ATOM 640 O O . SER A 1 85 ? 11.691 7.577 -8.491 1.00 77.00 85 SER A O 1
ATOM 642 N N . TYR A 1 86 ? 11.717 6.842 -10.609 1.00 76.69 86 TYR A N 1
ATOM 643 C CA . TYR A 1 86 ? 11.233 5.495 -10.265 1.00 76.69 86 TYR A CA 1
ATOM 644 C C . TYR A 1 86 ? 12.254 4.688 -9.477 1.00 76.69 86 TYR A C 1
ATOM 646 O O . TYR A 1 86 ? 11.859 3.996 -8.549 1.00 76.69 86 TYR A O 1
ATOM 654 N N . ALA A 1 87 ? 13.545 4.836 -9.769 1.00 81.44 87 ALA A N 1
ATOM 655 C CA . ALA A 1 87 ? 14.603 4.246 -8.954 1.00 81.44 87 ALA A CA 1
ATOM 656 C C . ALA A 1 87 ? 14.645 4.863 -7.545 1.00 81.44 87 ALA A C 1
ATOM 658 O O . ALA A 1 87 ? 14.811 4.190 -6.536 1.00 81.44 87 ALA A O 1
ATOM 659 N N . VAL A 1 88 ? 14.464 6.180 -7.426 1.00 82.94 88 VAL A N 1
ATOM 660 C CA . VAL A 1 88 ? 14.384 6.808 -6.100 1.00 82.94 88 VAL A CA 1
ATOM 661 C C . VAL A 1 88 ? 13.147 6.312 -5.348 1.00 82.94 88 VAL A C 1
ATOM 663 O O . VAL A 1 88 ? 13.255 5.949 -4.180 1.00 82.94 88 VAL A O 1
ATOM 666 N N . ALA A 1 89 ? 11.987 6.247 -6.001 1.00 83.25 89 ALA A N 1
ATOM 667 C CA . ALA A 1 89 ? 10.757 5.766 -5.384 1.00 83.25 89 ALA A CA 1
ATOM 668 C C . ALA A 1 89 ? 10.808 4.271 -5.033 1.00 83.25 89 ALA A C 1
ATOM 670 O O . ALA A 1 89 ? 10.350 3.895 -3.959 1.00 83.25 89 ALA A O 1
ATOM 671 N N . GLY A 1 90 ? 11.403 3.434 -5.885 1.00 85.94 90 GLY A N 1
ATOM 672 C CA . GLY A 1 90 ? 11.626 2.014 -5.630 1.00 85.94 90 GLY A CA 1
ATOM 673 C C . GLY A 1 90 ? 12.529 1.802 -4.417 1.00 85.94 90 GLY A C 1
ATOM 674 O O . GLY A 1 90 ? 12.138 1.114 -3.475 1.00 85.94 90 GLY A O 1
ATOM 675 N N . LEU A 1 91 ? 13.681 2.476 -4.364 1.00 85.75 91 LEU A N 1
ATOM 676 C CA . LEU A 1 91 ? 14.576 2.454 -3.202 1.00 85.75 91 LEU A CA 1
ATOM 677 C C . LEU A 1 91 ? 13.911 2.964 -1.917 1.00 85.75 91 LEU A C 1
ATOM 679 O O . LEU A 1 91 ? 14.126 2.380 -0.852 1.00 85.75 91 LEU A O 1
ATOM 683 N N . LEU A 1 92 ? 13.110 4.030 -1.994 1.00 86.62 92 LEU A N 1
ATOM 684 C CA . LEU A 1 92 ? 12.364 4.541 -0.843 1.00 86.62 92 LEU A CA 1
ATOM 685 C C . LEU A 1 92 ? 11.309 3.536 -0.377 1.00 86.62 92 LEU A C 1
ATOM 687 O O . LEU A 1 92 ? 11.266 3.237 0.811 1.00 86.62 92 LEU A O 1
ATOM 691 N N . ALA A 1 93 ? 10.536 2.948 -1.291 1.00 87.88 93 ALA A N 1
ATOM 692 C CA . ALA A 1 93 ? 9.562 1.908 -0.974 1.00 87.88 93 ALA A CA 1
ATOM 693 C C . ALA A 1 93 ? 10.231 0.686 -0.329 1.00 87.88 93 ALA A C 1
ATOM 695 O O . ALA A 1 93 ? 9.757 0.181 0.686 1.00 87.88 93 ALA A O 1
ATOM 696 N N . LEU A 1 94 ? 11.381 0.249 -0.852 1.00 88.19 94 LEU A N 1
ATOM 697 C CA . LEU A 1 94 ? 12.169 -0.832 -0.260 1.00 88.19 94 LEU A CA 1
ATOM 698 C C . LEU A 1 94 ? 12.646 -0.469 1.157 1.00 88.19 94 LEU A C 1
ATOM 700 O O . LEU A 1 94 ? 12.514 -1.273 2.081 1.00 88.19 94 LEU A O 1
ATOM 704 N N . GLY A 1 95 ? 13.173 0.745 1.344 1.00 87.19 95 GLY A N 1
ATOM 705 C CA . GLY A 1 95 ? 13.630 1.249 2.640 1.00 87.19 95 GLY A CA 1
ATOM 706 C C . GLY A 1 95 ? 12.505 1.338 3.675 1.00 87.19 95 GLY A C 1
ATOM 707 O O . GLY A 1 95 ? 12.656 0.836 4.793 1.00 87.19 95 GLY A O 1
ATOM 708 N N . THR A 1 96 ? 11.361 1.905 3.294 1.00 87.75 96 THR A N 1
ATOM 709 C CA . THR A 1 96 ? 10.161 1.970 4.136 1.00 87.75 96 THR A CA 1
ATOM 710 C C . THR A 1 96 ? 9.614 0.575 4.426 1.00 87.75 96 THR A C 1
ATOM 712 O O . THR A 1 96 ? 9.287 0.274 5.571 1.00 87.75 96 THR A O 1
ATOM 715 N N . GLY A 1 97 ? 9.619 -0.330 3.445 1.00 89.81 97 GLY A N 1
ATOM 716 C CA . GLY A 1 97 ? 9.207 -1.720 3.632 1.00 89.81 97 GLY A CA 1
ATOM 717 C C . GLY A 1 97 ? 10.048 -2.451 4.682 1.00 89.81 97 GLY A C 1
ATOM 718 O O . GLY A 1 97 ? 9.509 -3.122 5.565 1.00 89.81 97 GLY A O 1
ATOM 719 N N . VAL A 1 98 ? 11.372 -2.258 4.670 1.00 89.25 98 VAL A N 1
ATOM 720 C CA . VAL A 1 98 ? 12.261 -2.769 5.730 1.00 89.25 98 VAL A CA 1
ATOM 721 C C . VAL A 1 98 ? 11.929 -2.141 7.087 1.00 89.25 98 VAL A C 1
ATOM 723 O O . VAL A 1 98 ? 11.901 -2.855 8.093 1.00 89.25 98 VAL A O 1
ATOM 726 N N . ALA A 1 99 ? 11.656 -0.834 7.136 1.00 87.62 99 ALA A N 1
ATOM 727 C CA . ALA A 1 99 ? 11.262 -0.158 8.370 1.00 87.62 99 ALA A CA 1
ATOM 728 C C . ALA A 1 99 ? 9.943 -0.716 8.931 1.00 87.62 99 ALA A C 1
ATOM 730 O O . ALA A 1 99 ? 9.856 -0.986 10.129 1.00 87.62 99 ALA A O 1
ATOM 731 N N . HIS A 1 100 ? 8.952 -0.985 8.080 1.00 88.56 100 HIS A N 1
ATOM 732 C CA . HIS A 1 100 ? 7.683 -1.597 8.474 1.00 88.56 100 HIS A CA 1
ATOM 733 C C . HIS A 1 100 ? 7.877 -3.027 8.984 1.00 88.56 100 HIS A C 1
ATOM 735 O O . HIS A 1 100 ? 7.395 -3.358 10.066 1.00 88.56 100 HIS A O 1
ATOM 741 N N . CYS A 1 101 ? 8.691 -3.846 8.315 1.00 89.81 101 CYS A N 1
ATOM 742 C CA . CYS A 1 101 ? 9.075 -5.165 8.828 1.00 89.81 101 CYS A CA 1
ATOM 743 C C . CYS A 1 101 ? 9.763 -5.083 10.206 1.00 89.81 101 CYS A C 1
ATOM 745 O O . CYS A 1 101 ? 9.516 -5.913 11.087 1.00 89.81 101 CYS A O 1
ATOM 747 N N . ALA A 1 102 ? 10.612 -4.074 10.427 1.00 88.12 102 ALA A N 1
ATOM 748 C CA . ALA A 1 102 ? 11.258 -3.852 11.718 1.00 88.12 102 ALA A CA 1
ATOM 749 C C . ALA A 1 102 ? 10.260 -3.421 12.808 1.00 88.12 102 ALA A C 1
ATOM 751 O O . ALA A 1 102 ? 10.374 -3.880 13.949 1.00 88.12 102 ALA A O 1
ATOM 752 N N . LEU A 1 103 ? 9.273 -2.584 12.469 1.00 85.50 103 LEU A N 1
ATOM 753 C CA . LEU A 1 103 ? 8.176 -2.213 13.366 1.00 85.50 103 LEU A CA 1
ATOM 754 C C . LEU A 1 103 ? 7.337 -3.430 13.736 1.00 85.50 103 LEU A C 1
ATOM 756 O O . LEU A 1 103 ? 7.172 -3.707 14.918 1.00 85.50 103 LEU A O 1
ATOM 760 N N . ALA A 1 104 ? 6.920 -4.218 12.750 1.00 88.19 104 ALA A N 1
ATOM 761 C CA . ALA A 1 104 ? 6.221 -5.481 12.953 1.00 88.19 104 ALA A CA 1
ATOM 762 C C . ALA A 1 104 ? 6.931 -6.405 13.951 1.00 88.19 104 ALA A C 1
ATOM 764 O O . ALA A 1 104 ? 6.302 -6.965 14.848 1.00 88.19 104 ALA A O 1
ATOM 765 N N . TYR A 1 105 ? 8.253 -6.548 13.831 1.00 87.75 105 TYR A N 1
ATOM 766 C CA . TYR A 1 105 ? 9.030 -7.378 14.751 1.00 87.75 105 TYR A CA 1
ATOM 767 C C . TYR A 1 105 ? 9.015 -6.850 16.196 1.00 87.75 105 TYR A C 1
ATOM 769 O O . TYR A 1 105 ? 9.077 -7.636 17.144 1.00 87.75 105 TYR A O 1
ATOM 777 N N . ARG A 1 106 ? 8.937 -5.527 16.373 1.00 84.25 106 ARG A N 1
ATOM 778 C CA . ARG A 1 106 ? 8.920 -4.858 17.684 1.00 84.25 106 ARG A CA 1
ATOM 779 C C . ARG A 1 106 ? 7.519 -4.733 18.278 1.00 84.25 106 ARG A C 1
ATOM 781 O O . ARG A 1 106 ? 7.404 -4.623 19.497 1.00 84.25 106 ARG A O 1
ATOM 788 N N . THR A 1 107 ? 6.477 -4.767 17.454 1.00 81.81 107 THR A N 1
ATOM 789 C CA . THR A 1 107 ? 5.084 -4.705 17.899 1.00 81.81 107 THR A CA 1
ATOM 790 C C . THR A 1 107 ? 4.672 -6.055 18.500 1.00 81.81 107 THR A C 1
ATOM 792 O O . THR A 1 107 ? 4.759 -7.089 17.829 1.00 81.81 107 THR A O 1
ATOM 795 N N . PRO A 1 108 ? 4.244 -6.105 19.776 1.00 81.62 108 PRO A N 1
ATOM 796 C CA . PRO A 1 108 ? 3.741 -7.333 20.382 1.00 81.62 108 PRO A CA 1
ATOM 797 C C . PRO A 1 108 ? 2.518 -7.860 19.632 1.00 81.62 108 PRO A C 1
ATOM 799 O O . PRO A 1 108 ? 1.740 -7.081 19.086 1.00 81.62 108 PRO A O 1
ATOM 802 N N . ARG A 1 109 ? 2.325 -9.184 19.640 1.00 78.44 109 ARG A N 1
ATOM 803 C CA . ARG A 1 109 ? 1.096 -9.759 19.090 1.00 78.44 109 ARG A CA 1
ATOM 804 C C . ARG A 1 109 ? -0.098 -9.492 20.000 1.00 78.44 109 ARG A C 1
ATOM 806 O O . ARG A 1 109 ? -0.020 -9.807 21.190 1.00 78.44 109 ARG A O 1
ATOM 813 N N . ASP A 1 110 ? -1.198 -9.011 19.431 1.00 72.19 110 ASP A N 1
ATOM 814 C CA . ASP A 1 110 ? -2.506 -8.985 20.083 1.00 72.19 110 ASP A CA 1
ATOM 815 C C . ASP A 1 110 ? -3.421 -10.041 19.466 1.00 72.19 110 ASP A C 1
ATOM 817 O O . ASP A 1 110 ? -4.110 -9.824 18.475 1.00 72.19 110 ASP A O 1
ATOM 821 N N . TRP A 1 111 ? -3.452 -11.207 20.104 1.00 69.25 111 TRP A N 1
ATOM 822 C CA . TRP A 1 111 ? -4.245 -12.354 19.661 1.00 69.25 111 TRP A CA 1
ATOM 823 C C . TRP A 1 111 ? -5.761 -12.139 19.735 1.00 69.25 111 TRP A C 1
ATOM 825 O O . TRP A 1 111 ? -6.511 -12.983 19.249 1.00 69.25 111 TRP A O 1
ATOM 835 N N . ARG A 1 112 ? -6.212 -11.046 20.361 1.00 63.41 112 ARG A N 1
ATOM 836 C CA . ARG A 1 112 ? -7.628 -10.655 20.423 1.00 63.41 112 ARG A CA 1
ATOM 837 C C . ARG A 1 112 ? -8.053 -9.866 19.186 1.00 63.41 112 ARG A C 1
ATOM 839 O O . ARG A 1 112 ? -9.244 -9.782 18.905 1.00 63.41 112 ARG A O 1
ATOM 846 N N . ALA A 1 113 ? -7.092 -9.305 18.452 1.00 63.09 113 ALA A N 1
ATOM 847 C CA . ALA A 1 113 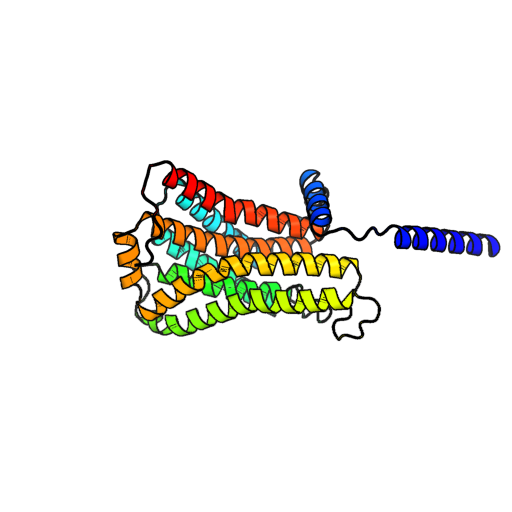? -7.351 -8.561 17.237 1.00 63.09 113 ALA A CA 1
ATOM 848 C C . ALA A 1 113 ? -7.542 -9.508 16.040 1.00 63.09 113 ALA A C 1
ATOM 850 O O . ALA A 1 113 ? -6.808 -10.492 15.892 1.00 63.09 113 ALA A O 1
ATOM 851 N N . PRO A 1 114 ? -8.504 -9.235 15.145 1.00 65.00 114 PRO A N 1
ATOM 852 C CA . PRO A 1 114 ? -8.717 -10.050 13.958 1.00 65.00 114 PRO A CA 1
ATOM 853 C C . PRO A 1 114 ? -7.570 -9.860 12.957 1.00 65.00 114 PRO A C 1
ATOM 855 O O . PRO A 1 114 ? -7.657 -8.993 12.102 1.00 65.00 114 PRO A O 1
ATOM 858 N N . ARG A 1 115 ? -6.505 -10.674 13.042 1.00 68.56 115 ARG A N 1
ATOM 859 C CA . ARG A 1 115 ? -5.321 -10.717 12.144 1.00 68.56 115 ARG A CA 1
ATOM 860 C C . ARG A 1 115 ? -4.971 -9.394 11.471 1.00 68.56 115 ARG A C 1
ATOM 862 O O . ARG A 1 115 ? -4.210 -8.637 12.029 1.00 68.56 115 ARG A O 1
ATOM 869 N N . LEU A 1 116 ? -5.484 -9.103 10.274 1.00 62.91 116 LEU A N 1
ATOM 870 C CA . LEU A 1 116 ? -5.129 -7.872 9.565 1.00 62.91 116 LEU A CA 1
ATOM 871 C C . LEU A 1 116 ? -5.592 -6.591 10.278 1.00 62.91 116 LEU A C 1
ATOM 873 O O . LEU A 1 116 ? -5.051 -5.551 9.968 1.00 62.91 116 LEU A O 1
ATOM 877 N N . GLY A 1 117 ? -6.487 -6.646 11.266 1.00 63.72 117 GLY A N 1
ATOM 878 C CA . GLY A 1 117 ? -6.772 -5.556 12.212 1.00 63.72 117 GLY A CA 1
ATOM 879 C C . GLY A 1 117 ? -5.821 -5.482 13.421 1.00 63.72 117 GLY A C 1
ATOM 880 O O . GLY A 1 117 ? -6.007 -4.651 14.303 1.00 63.72 117 GLY A O 1
ATOM 881 N N . GLU A 1 118 ? -4.818 -6.358 13.498 1.00 75.94 118 GLU A N 1
ATOM 882 C CA . GLU A 1 118 ? -3.748 -6.346 14.498 1.00 75.94 118 GLU A CA 1
ATOM 883 C C . GLU A 1 118 ? -2.588 -5.472 14.011 1.00 75.94 118 GLU A C 1
ATOM 885 O O . GLU A 1 118 ? -2.050 -5.702 12.926 1.00 75.94 118 GLU A O 1
ATOM 890 N N . GLY A 1 119 ? -2.119 -4.543 14.849 1.00 73.75 119 GLY A N 1
ATOM 891 C CA . GLY A 1 119 ? -1.050 -3.610 14.476 1.00 73.75 119 GLY A CA 1
ATOM 892 C C . GLY A 1 119 ? 0.213 -4.285 13.938 1.00 73.75 119 GLY A C 1
ATOM 893 O O . GLY A 1 119 ? 0.761 -3.862 12.924 1.00 73.75 119 GLY A O 1
ATOM 894 N N . ARG A 1 120 ? 0.645 -5.403 14.537 1.00 83.56 120 ARG A N 1
ATOM 895 C CA . ARG A 1 120 ? 1.785 -6.168 14.013 1.00 83.56 120 ARG A CA 1
ATOM 896 C C . ARG A 1 120 ? 1.543 -6.665 12.589 1.00 83.56 120 ARG A C 1
ATOM 898 O O . ARG A 1 120 ? 2.414 -6.504 11.742 1.00 83.56 120 ARG A O 1
ATOM 905 N N . THR A 1 121 ? 0.390 -7.275 12.336 1.00 82.69 121 THR A N 1
ATOM 906 C CA . THR A 1 121 ? 0.070 -7.838 11.021 1.00 82.69 121 THR A CA 1
ATOM 907 C C . THR A 1 121 ? -0.085 -6.735 9.970 1.00 82.69 121 THR A C 1
ATOM 909 O O . THR A 1 121 ? 0.298 -6.955 8.825 1.00 82.69 121 THR A O 1
ATOM 912 N N . ILE A 1 122 ? -0.569 -5.545 10.350 1.00 81.81 122 ILE A N 1
ATOM 913 C CA . ILE A 1 122 ? -0.604 -4.359 9.475 1.00 81.81 122 ILE A CA 1
ATOM 914 C C . ILE A 1 122 ? 0.813 -3.995 9.018 1.00 81.81 122 ILE A C 1
ATOM 916 O O . ILE A 1 122 ? 1.056 -3.883 7.819 1.00 81.81 122 ILE A O 1
ATOM 920 N N . TYR A 1 123 ? 1.768 -3.882 9.948 1.00 85.50 123 TYR A N 1
ATOM 921 C CA . TYR A 1 123 ? 3.161 -3.580 9.604 1.00 85.50 123 TYR A CA 1
ATOM 922 C C . TYR A 1 123 ? 3.850 -4.722 8.831 1.00 85.50 123 TYR A C 1
ATOM 924 O O . TYR A 1 123 ? 4.643 -4.447 7.933 1.00 85.50 123 TYR A O 1
ATOM 932 N N . GLU A 1 124 ? 3.553 -5.995 9.135 1.00 87.62 124 GLU A N 1
ATOM 933 C CA . GLU A 1 124 ? 4.090 -7.149 8.386 1.00 87.62 124 GLU A CA 1
ATOM 934 C C . GLU A 1 124 ? 3.588 -7.118 6.937 1.00 87.62 124 GLU A C 1
ATOM 936 O O . GLU A 1 124 ? 4.374 -7.244 5.999 1.00 87.62 124 GLU A O 1
ATOM 941 N N . PHE A 1 125 ? 2.281 -6.911 6.761 1.00 86.62 125 PHE A N 1
ATOM 942 C CA . PHE A 1 125 ? 1.646 -6.831 5.455 1.00 86.62 125 PHE A CA 1
ATOM 943 C C . PHE A 1 125 ? 2.183 -5.654 4.643 1.00 86.62 125 PHE A C 1
ATOM 945 O O . PHE A 1 125 ? 2.665 -5.869 3.533 1.00 86.62 125 PHE A O 1
ATOM 952 N N . SER A 1 126 ? 2.170 -4.449 5.217 1.00 87.00 126 SER A N 1
ATOM 953 C CA . SER A 1 126 ? 2.663 -3.244 4.552 1.00 87.00 126 SER A CA 1
ATOM 954 C C . SER A 1 126 ? 4.148 -3.368 4.199 1.00 87.00 126 SER A C 1
ATOM 956 O O . SER A 1 126 ? 4.553 -3.093 3.074 1.00 87.00 126 SER A O 1
ATOM 958 N N . GLY A 1 127 ? 4.973 -3.908 5.101 1.00 89.50 127 GLY A N 1
ATOM 959 C CA . GLY A 1 127 ? 6.382 -4.174 4.813 1.00 89.50 127 GLY A CA 1
ATOM 960 C C . GLY A 1 127 ? 6.577 -5.094 3.606 1.00 89.50 127 GLY A C 1
ATOM 961 O O . GLY A 1 127 ? 7.332 -4.770 2.689 1.00 89.50 127 GLY A O 1
ATOM 962 N N . CYS A 1 128 ? 5.859 -6.217 3.558 1.00 88.75 128 CYS A N 1
ATOM 963 C CA . CYS A 1 128 ? 5.894 -7.127 2.415 1.00 88.75 128 CYS A CA 1
ATOM 964 C C . CYS A 1 128 ? 5.347 -6.491 1.126 1.00 88.75 128 CYS A C 1
ATOM 966 O O . CYS A 1 128 ? 5.898 -6.735 0.050 1.00 88.75 128 CYS A O 1
ATOM 968 N N . TYR A 1 129 ? 4.293 -5.683 1.227 1.00 86.94 129 TYR A N 1
ATOM 969 C CA . TYR A 1 129 ? 3.668 -4.990 0.104 1.00 86.94 129 TYR A CA 1
ATOM 970 C C . TYR A 1 129 ? 4.633 -3.974 -0.519 1.00 86.94 129 TYR A C 1
ATOM 972 O O . TYR A 1 129 ? 4.938 -4.058 -1.710 1.00 86.94 129 TYR A O 1
ATOM 980 N N . LEU A 1 130 ? 5.207 -3.088 0.295 1.00 88.44 130 LEU A N 1
ATOM 981 C CA . LEU A 1 130 ? 6.185 -2.085 -0.131 1.00 88.44 130 LEU A CA 1
ATOM 982 C C . LEU A 1 130 ? 7.446 -2.717 -0.724 1.00 88.44 130 LEU A C 1
ATOM 984 O O . LEU A 1 130 ? 7.961 -2.230 -1.728 1.00 88.44 130 LEU A O 1
ATOM 988 N N . LEU A 1 131 ? 7.917 -3.837 -0.166 1.00 88.75 131 LEU A N 1
ATOM 989 C CA . LEU A 1 131 ? 9.047 -4.571 -0.738 1.00 88.75 131 LEU A CA 1
ATOM 990 C C . LEU A 1 131 ? 8.724 -5.134 -2.130 1.00 88.75 131 LEU A C 1
ATOM 992 O O . LEU A 1 131 ? 9.555 -5.062 -3.037 1.00 88.75 131 LEU A O 1
ATOM 996 N N . ALA A 1 132 ? 7.523 -5.684 -2.311 1.00 86.75 132 ALA A N 1
ATOM 997 C CA . ALA A 1 132 ? 7.109 -6.293 -3.568 1.00 86.75 132 ALA A CA 1
ATOM 998 C C . ALA A 1 132 ? 6.860 -5.250 -4.673 1.00 86.75 132 ALA A C 1
ATOM 1000 O O . ALA A 1 132 ? 7.323 -5.423 -5.801 1.00 86.75 132 ALA A O 1
ATOM 1001 N N . PHE A 1 133 ? 6.180 -4.146 -4.356 1.00 84.94 133 PHE A N 1
ATOM 1002 C CA . PHE A 1 133 ? 5.936 -3.063 -5.312 1.00 84.94 133 PHE A CA 1
ATOM 1003 C C . PHE A 1 133 ? 7.173 -2.180 -5.538 1.00 84.94 133 PHE A C 1
ATOM 1005 O O . PHE A 1 133 ? 7.401 -1.730 -6.659 1.00 84.94 133 PHE A O 1
ATOM 1012 N N . GLY A 1 134 ? 8.020 -1.992 -4.522 1.00 87.56 134 GLY A N 1
ATOM 1013 C CA . GLY A 1 134 ? 9.321 -1.335 -4.668 1.00 87.56 134 GLY A CA 1
ATOM 1014 C C . GLY A 1 134 ? 10.247 -2.108 -5.607 1.00 87.56 134 GLY A C 1
ATOM 1015 O O . GLY A 1 134 ? 10.861 -1.514 -6.490 1.00 87.56 134 GLY A O 1
ATOM 1016 N N . TRP A 1 135 ? 10.271 -3.442 -5.504 1.00 86.56 135 TRP A N 1
ATOM 1017 C CA . TRP A 1 135 ? 10.954 -4.296 -6.480 1.00 86.56 135 TRP A CA 1
ATOM 1018 C C . TRP A 1 135 ? 10.410 -4.116 -7.897 1.00 86.56 135 TRP A C 1
ATOM 1020 O O . TRP A 1 135 ? 11.184 -4.005 -8.842 1.00 86.56 135 TRP A O 1
ATOM 1030 N N . LEU A 1 136 ? 9.084 -4.077 -8.049 1.00 83.94 136 LEU A N 1
ATOM 1031 C CA . LEU A 1 136 ? 8.447 -3.889 -9.349 1.00 83.94 136 LEU A CA 1
ATOM 1032 C C . LEU A 1 136 ? 8.841 -2.544 -9.986 1.00 83.94 136 LEU A C 1
ATOM 1034 O O . LEU A 1 136 ? 9.163 -2.522 -11.172 1.00 83.94 136 LEU A O 1
ATOM 1038 N N . LEU A 1 137 ? 8.889 -1.456 -9.205 1.00 82.50 137 LEU A N 1
ATOM 1039 C CA . LEU A 1 137 ? 9.375 -0.148 -9.669 1.00 82.50 137 LEU A CA 1
ATOM 1040 C C . LEU A 1 137 ? 10.841 -0.179 -10.090 1.00 82.50 137 LEU A C 1
ATOM 1042 O O . LEU A 1 137 ? 11.177 0.318 -11.164 1.00 82.50 137 LEU A O 1
ATOM 1046 N N . GLU A 1 138 ? 11.709 -0.779 -9.272 1.00 84.19 138 GLU A N 1
ATOM 1047 C CA . GLU A 1 138 ? 13.122 -0.942 -9.623 1.00 84.19 138 GLU A CA 1
ATOM 1048 C C . GLU A 1 138 ? 13.275 -1.748 -10.907 1.00 84.19 138 GLU A C 1
ATOM 1050 O O . GLU A 1 138 ? 14.087 -1.418 -11.765 1.00 84.19 138 GLU A O 1
ATOM 1055 N N . ARG A 1 139 ? 12.461 -2.787 -11.085 1.00 80.88 139 ARG A N 1
ATOM 1056 C CA . ARG A 1 139 ? 12.530 -3.639 -12.265 1.00 80.88 139 ARG A CA 1
ATOM 1057 C C . ARG A 1 139 ? 12.102 -2.917 -13.546 1.00 80.88 139 ARG A C 1
ATOM 1059 O O . ARG A 1 139 ? 12.571 -3.274 -14.621 1.00 80.88 139 ARG A O 1
ATOM 1066 N N . MET A 1 140 ? 11.267 -1.885 -13.449 1.00 77.62 140 MET A N 1
ATOM 1067 C CA . MET A 1 140 ? 10.890 -1.020 -14.576 1.00 77.62 140 MET A CA 1
ATOM 1068 C C . MET A 1 140 ? 12.017 -0.058 -15.002 1.00 77.62 140 MET A C 1
ATOM 1070 O O . MET A 1 140 ? 11.871 0.646 -16.004 1.00 77.62 140 MET A O 1
ATOM 1074 N N . ASN A 1 141 ? 13.133 -0.011 -14.265 1.00 77.88 141 ASN A N 1
ATOM 1075 C CA . ASN A 1 141 ? 14.310 0.791 -14.581 1.00 77.88 141 ASN A CA 1
ATOM 1076 C C . ASN A 1 141 ? 15.250 0.049 -15.565 1.00 77.88 141 ASN A C 1
ATOM 1078 O O . ASN A 1 141 ? 15.720 -1.042 -15.249 1.00 77.88 141 ASN A O 1
ATOM 1082 N N . PRO A 1 142 ? 15.637 0.641 -16.709 1.00 75.44 142 PRO A N 1
ATOM 1083 C CA . PRO A 1 142 ? 16.617 0.075 -17.639 1.00 75.44 142 PRO A CA 1
ATOM 1084 C C . PRO A 1 142 ? 18.002 -0.122 -17.017 1.00 75.44 142 PRO A C 1
ATOM 1086 O O . PRO A 1 142 ? 18.800 -0.916 -17.504 1.00 75.44 142 PRO A O 1
ATOM 1089 N N . ALA A 1 143 ? 18.309 0.605 -15.938 1.00 78.25 143 ALA A N 1
ATOM 1090 C CA . ALA A 1 143 ? 19.538 0.430 -15.172 1.00 78.25 143 ALA A CA 1
ATOM 1091 C C . ALA A 1 143 ? 19.450 -0.707 -14.134 1.00 78.25 143 ALA A C 1
ATOM 1093 O O . ALA A 1 143 ? 20.383 -0.875 -13.343 1.00 78.25 143 ALA A O 1
ATOM 1094 N N . PHE A 1 144 ? 18.353 -1.473 -14.107 1.00 80.81 144 PHE A N 1
ATOM 1095 C CA . PHE A 1 144 ? 18.193 -2.588 -13.187 1.00 80.81 144 PHE A CA 1
ATOM 1096 C C . PHE A 1 144 ? 19.289 -3.644 -13.417 1.00 80.81 144 PHE A C 1
ATOM 1098 O O . PHE A 1 144 ? 19.493 -4.088 -14.551 1.00 80.81 144 PHE A O 1
ATOM 1105 N N . PRO A 1 145 ? 20.026 -4.069 -12.374 1.00 81.00 145 PRO A N 1
ATOM 1106 C CA . PRO A 1 145 ? 21.125 -5.007 -12.553 1.00 81.00 145 PRO A CA 1
ATOM 1107 C C . PRO A 1 145 ? 20.642 -6.359 -13.090 1.00 81.00 145 PRO A C 1
ATOM 1109 O O . PRO A 1 145 ? 19.891 -7.059 -12.417 1.00 81.00 145 PRO A O 1
ATOM 1112 N N . ALA A 1 146 ? 21.169 -6.795 -14.240 1.00 81.88 146 ALA A N 1
ATOM 1113 C CA . ALA A 1 146 ? 20.8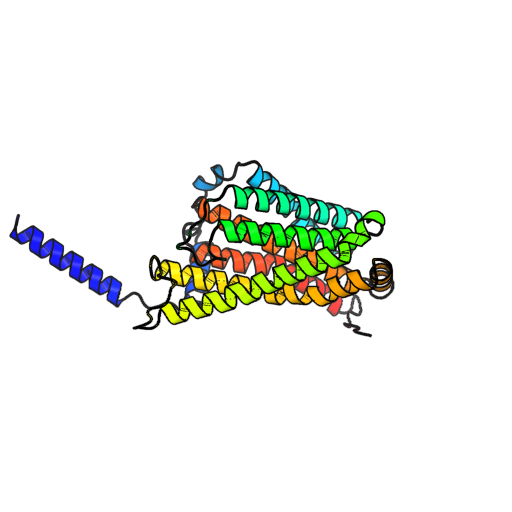34 -8.095 -14.839 1.00 81.88 146 ALA A CA 1
ATOM 1114 C C . ALA A 1 146 ? 21.039 -9.287 -13.874 1.00 81.88 146 ALA A C 1
ATOM 1116 O O . ALA A 1 146 ? 20.329 -10.285 -13.919 1.00 81.88 146 ALA A O 1
ATOM 1117 N N . ALA A 1 147 ? 21.990 -9.174 -12.939 1.00 82.25 147 ALA A N 1
ATOM 1118 C CA . ALA A 1 147 ? 22.238 -10.191 -11.915 1.00 82.25 147 ALA A CA 1
ATOM 1119 C C . ALA A 1 147 ? 21.052 -10.410 -10.954 1.00 82.25 147 ALA A C 1
ATOM 1121 O O . ALA A 1 147 ? 20.973 -11.459 -10.315 1.00 82.25 147 ALA A O 1
ATOM 1122 N N . LEU A 1 148 ? 20.153 -9.432 -10.831 1.00 84.19 148 LEU A N 1
ATOM 1123 C CA . LEU A 1 148 ? 18.986 -9.479 -9.955 1.00 84.19 148 LEU A CA 1
ATOM 1124 C C . LEU A 1 148 ? 17.737 -10.047 -10.651 1.00 84.19 148 LEU A C 1
ATOM 1126 O O . LEU A 1 148 ? 16.792 -10.415 -9.962 1.00 84.19 148 LEU A O 1
ATOM 1130 N N . GLU A 1 149 ? 17.746 -10.229 -11.975 1.00 83.94 149 GLU A N 1
ATOM 1131 C CA . GLU A 1 149 ? 16.606 -10.784 -12.733 1.00 83.94 149 GLU A CA 1
ATOM 1132 C C . GLU A 1 149 ? 16.246 -12.214 -12.317 1.00 83.94 149 GLU A C 1
ATOM 1134 O O . GLU A 1 149 ? 15.096 -12.635 -12.411 1.00 83.94 149 GLU A O 1
ATOM 1139 N N . VAL A 1 150 ? 17.208 -12.968 -11.774 1.00 84.94 150 VAL A N 1
ATOM 1140 C CA . VAL A 1 150 ? 16.957 -14.304 -11.206 1.00 84.94 150 VAL A CA 1
ATOM 1141 C C . VAL A 1 150 ? 15.920 -14.277 -10.073 1.00 84.94 150 VAL A C 1
ATOM 1143 O O . VAL A 1 150 ? 15.287 -15.294 -9.787 1.00 84.94 150 VAL A O 1
ATOM 1146 N N . ALA A 1 151 ? 15.729 -13.120 -9.433 1.00 85.81 151 ALA A N 1
ATOM 1147 C CA . ALA A 1 151 ? 14.736 -12.932 -8.390 1.00 85.81 151 ALA A CA 1
ATOM 1148 C C . ALA A 1 151 ? 13.350 -12.519 -8.925 1.00 85.81 151 ALA A C 1
ATOM 1150 O O . ALA A 1 151 ? 12.405 -12.491 -8.141 1.00 85.81 151 ALA A O 1
ATOM 1151 N N . ASP A 1 152 ? 13.167 -12.289 -10.231 1.00 84.94 152 ASP A N 1
ATOM 1152 C CA . ASP A 1 152 ? 11.877 -11.858 -10.792 1.00 84.94 152 ASP A CA 1
ATOM 1153 C C . ASP A 1 152 ? 10.754 -12.856 -10.493 1.00 84.94 152 ASP A C 1
ATOM 1155 O O . ASP A 1 152 ? 9.696 -12.486 -9.980 1.00 84.94 152 ASP A O 1
ATOM 1159 N N . PHE A 1 153 ? 10.994 -14.144 -10.752 1.00 86.12 153 PHE A N 1
ATOM 1160 C CA . PHE A 1 153 ? 10.016 -15.195 -10.481 1.00 86.12 153 PHE A CA 1
ATOM 1161 C C . PHE A 1 153 ? 9.643 -15.293 -8.989 1.00 86.12 153 PHE A C 1
ATOM 1163 O O . PHE A 1 153 ? 8.452 -15.198 -8.678 1.00 86.12 153 PHE A O 1
ATOM 1170 N N . PRO A 1 154 ? 10.591 -15.455 -8.038 1.00 88.19 154 PRO A N 1
ATOM 1171 C CA . PRO A 1 154 ? 10.233 -15.527 -6.624 1.00 88.19 154 PRO A CA 1
ATOM 1172 C C . PRO A 1 154 ? 9.597 -14.231 -6.106 1.00 88.19 154 PRO A C 1
ATOM 1174 O O . PRO A 1 154 ? 8.681 -14.316 -5.290 1.00 88.19 154 PRO A O 1
ATOM 1177 N N . MET A 1 155 ? 10.002 -13.056 -6.598 1.00 86.12 155 MET A N 1
ATOM 1178 C CA . MET A 1 155 ? 9.377 -11.785 -6.216 1.00 86.12 155 MET A CA 1
ATOM 1179 C C . MET A 1 155 ? 7.946 -11.662 -6.746 1.00 86.12 155 MET A C 1
ATOM 1181 O O . MET A 1 155 ? 7.076 -11.190 -6.020 1.00 86.12 155 MET A O 1
ATOM 1185 N N . CYS A 1 156 ? 7.647 -12.162 -7.947 1.00 86.50 156 CYS A N 1
ATOM 1186 C CA . CYS A 1 156 ? 6.276 -12.189 -8.469 1.00 86.50 156 CYS A CA 1
ATOM 1187 C C . CYS A 1 156 ? 5.383 -13.193 -7.736 1.00 86.50 156 CYS A C 1
ATOM 1189 O O . CYS A 1 156 ? 4.208 -12.912 -7.480 1.00 86.50 156 CYS A O 1
ATOM 1191 N N . VAL A 1 157 ? 5.935 -14.343 -7.342 1.00 87.44 157 VAL A N 1
ATOM 1192 C CA . VAL A 1 157 ? 5.241 -15.289 -6.458 1.00 87.44 157 VAL A CA 1
ATOM 1193 C C . VAL A 1 157 ? 4.959 -14.637 -5.105 1.00 87.44 157 VAL A C 1
ATOM 1195 O O . VAL A 1 157 ? 3.834 -14.731 -4.616 1.00 87.44 157 VAL A O 1
ATOM 1198 N N . ALA A 1 158 ? 5.940 -13.940 -4.524 1.00 86.31 158 ALA A N 1
ATOM 1199 C CA . ALA A 1 158 ? 5.775 -13.223 -3.265 1.00 86.31 158 ALA A CA 1
ATOM 1200 C C . ALA A 1 158 ? 4.717 -12.116 -3.378 1.00 86.31 158 ALA A C 1
ATOM 1202 O O . ALA A 1 158 ? 3.802 -12.080 -2.561 1.00 86.31 158 ALA A O 1
ATOM 1203 N N . LEU A 1 159 ? 4.770 -11.287 -4.424 1.00 86.12 159 LEU A N 1
ATOM 1204 C CA . LEU A 1 159 ? 3.767 -10.260 -4.710 1.00 86.12 159 LEU A CA 1
ATOM 1205 C C . LEU A 1 159 ? 2.364 -10.868 -4.823 1.00 86.12 159 LEU A C 1
ATOM 1207 O O . LEU A 1 159 ? 1.429 -10.397 -4.182 1.00 86.12 159 LEU A O 1
ATOM 1211 N N . THR A 1 160 ? 2.223 -11.954 -5.587 1.00 88.19 160 THR A N 1
ATOM 1212 C CA . THR A 1 160 ? 0.947 -12.670 -5.735 1.00 88.19 160 THR A CA 1
ATOM 1213 C C . THR A 1 160 ? 0.445 -13.175 -4.390 1.00 88.19 160 THR A C 1
ATOM 1215 O O . THR A 1 160 ? -0.725 -12.995 -4.063 1.00 88.19 160 THR A O 1
ATOM 1218 N N . ALA A 1 161 ? 1.322 -13.775 -3.586 1.00 88.06 161 ALA A N 1
ATOM 1219 C CA . ALA A 1 161 ? 0.966 -14.267 -2.265 1.00 88.06 161 ALA A CA 1
ATOM 1220 C C . ALA A 1 161 ? 0.537 -13.132 -1.327 1.00 88.06 161 ALA A C 1
ATOM 1222 O O . ALA A 1 161 ? -0.454 -13.293 -0.622 1.00 88.06 161 ALA A O 1
ATOM 1223 N N . VAL A 1 162 ? 1.231 -11.991 -1.343 1.00 87.06 162 VAL A N 1
ATOM 1224 C CA . VAL A 1 162 ? 0.900 -10.813 -0.527 1.00 87.06 162 VAL A CA 1
ATOM 1225 C C . VAL A 1 162 ? -0.458 -10.246 -0.929 1.00 87.06 162 VAL A C 1
ATOM 1227 O O . VAL A 1 162 ? -1.322 -10.100 -0.071 1.00 87.06 162 VAL A O 1
ATOM 1230 N N . VAL A 1 163 ? -0.698 -10.013 -2.221 1.00 83.00 163 VAL A N 1
ATOM 1231 C CA . VAL A 1 163 ? -1.980 -9.477 -2.710 1.00 83.00 163 VAL A CA 1
ATOM 1232 C C . VAL A 1 163 ? -3.134 -10.442 -2.419 1.00 83.00 163 VAL A C 1
ATOM 1234 O O . VAL A 1 163 ? -4.182 -10.036 -1.917 1.00 83.00 163 VAL A O 1
ATOM 1237 N N . LEU A 1 164 ? -2.943 -11.745 -2.662 1.00 84.38 164 LEU A N 1
ATOM 1238 C CA . LEU A 1 164 ? -3.953 -12.751 -2.325 1.00 84.38 164 LEU A CA 1
ATOM 1239 C C . LEU A 1 164 ? -4.179 -12.843 -0.817 1.00 84.38 164 LEU A C 1
ATOM 1241 O O . LEU A 1 164 ? -5.318 -12.996 -0.391 1.00 84.38 164 LEU A O 1
ATOM 1245 N N . TYR A 1 165 ? -3.134 -12.725 -0.001 1.00 84.38 165 TYR A N 1
ATOM 1246 C CA . TYR A 1 165 ? -3.264 -12.692 1.452 1.00 84.38 165 TYR A CA 1
ATOM 1247 C C . TYR A 1 165 ? -4.083 -11.476 1.903 1.00 84.38 165 TYR A C 1
ATOM 1249 O O . TYR A 1 165 ? -5.035 -11.644 2.664 1.00 84.38 165 TYR A O 1
ATOM 1257 N N . GLY A 1 166 ? -3.775 -10.285 1.381 1.00 78.19 166 GLY A N 1
ATOM 1258 C CA . GLY A 1 166 ? -4.482 -9.035 1.675 1.00 78.19 166 GLY A CA 1
ATOM 1259 C C . GLY A 1 166 ? -5.932 -9.000 1.185 1.00 78.19 166 GLY A C 1
ATOM 1260 O O . GLY A 1 166 ? -6.742 -8.251 1.719 1.00 78.19 166 GLY A O 1
ATOM 1261 N N . PHE A 1 167 ? -6.301 -9.843 0.219 1.00 81.19 167 PHE A N 1
ATOM 1262 C CA . PHE A 1 167 ? -7.686 -10.010 -0.227 1.00 81.19 167 PHE A CA 1
ATOM 1263 C C . PHE A 1 167 ? -8.426 -11.130 0.524 1.00 81.19 167 PHE A C 1
ATOM 1265 O O . PHE A 1 167 ? -9.479 -10.907 1.125 1.00 81.19 167 PHE A O 1
ATOM 1272 N N . VAL A 1 168 ? -7.878 -12.349 0.504 1.00 83.06 168 VAL A N 1
ATOM 1273 C CA . VAL A 1 168 ? -8.544 -13.562 0.999 1.00 83.06 168 VAL A CA 1
ATOM 1274 C C . VAL A 1 168 ? -8.671 -13.538 2.515 1.00 83.06 168 VAL A C 1
ATOM 1276 O O . VAL A 1 168 ? -9.736 -13.859 3.039 1.00 83.06 168 VAL A O 1
ATOM 1279 N N . VAL A 1 169 ? -7.611 -13.160 3.237 1.00 81.31 169 VAL A N 1
ATOM 12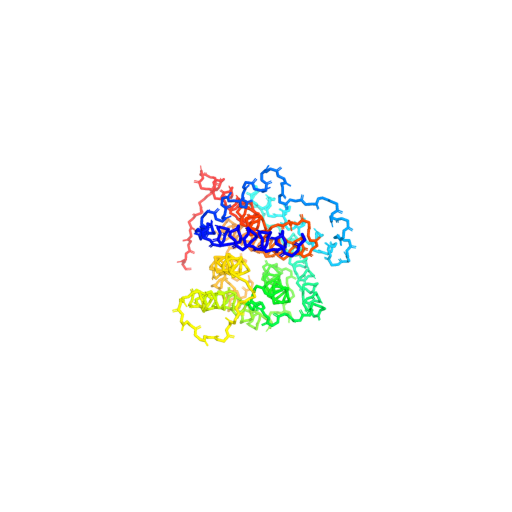80 C CA . VAL A 1 169 ? -7.64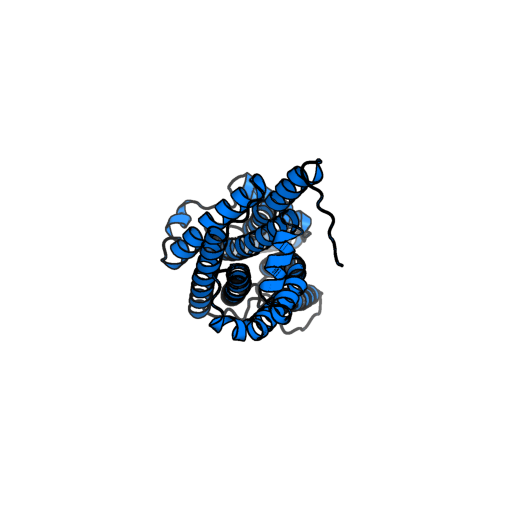1 -13.198 4.704 1.00 81.31 169 VAL A CA 1
ATOM 1281 C C . VAL A 1 169 ? -8.646 -12.189 5.255 1.00 81.31 169 VAL A C 1
ATOM 1283 O O . VAL A 1 169 ? -9.464 -12.607 6.072 1.00 81.31 169 VAL A O 1
ATOM 1286 N N . PRO A 1 170 ? -8.698 -10.922 4.803 1.00 77.94 170 PRO A N 1
ATOM 1287 C CA . PRO A 1 170 ? -9.734 -10.003 5.254 1.00 77.94 170 PRO A CA 1
ATOM 1288 C C . PRO A 1 170 ? -11.140 -10.419 4.868 1.00 77.94 170 PRO A C 1
ATOM 1290 O O . PRO A 1 170 ? -12.033 -10.272 5.693 1.00 77.94 170 PRO A O 1
ATOM 1293 N N . ALA A 1 171 ? -11.350 -10.971 3.670 1.00 81.44 171 ALA A N 1
ATOM 1294 C CA . ALA A 1 171 ? -12.671 -11.433 3.254 1.00 81.44 171 ALA A CA 1
ATOM 1295 C C . ALA A 1 171 ? -13.187 -12.570 4.153 1.00 81.44 171 ALA A C 1
ATOM 1297 O O . ALA A 1 171 ? -14.326 -12.522 4.615 1.00 81.44 171 ALA A O 1
ATOM 1298 N N . VAL A 1 172 ? -12.334 -13.558 4.450 1.00 82.38 172 VAL A N 1
ATOM 1299 C CA . VAL A 1 172 ? -12.675 -14.681 5.338 1.00 82.38 172 VAL A CA 1
ATOM 1300 C C . VAL A 1 172 ? -12.867 -14.200 6.775 1.00 82.38 172 VAL A C 1
ATOM 1302 O O . VAL A 1 172 ? -13.893 -14.482 7.383 1.00 82.38 172 VAL A O 1
ATOM 1305 N N . VAL A 1 173 ? -11.926 -13.416 7.309 1.00 77.44 173 VAL A N 1
ATOM 1306 C CA . VAL A 1 173 ? -11.998 -12.921 8.694 1.00 77.44 173 VAL A CA 1
ATOM 1307 C C . VAL A 1 173 ? -13.186 -11.976 8.886 1.00 77.44 173 VAL A C 1
ATOM 1309 O O . VAL A 1 173 ? -13.837 -12.027 9.926 1.00 77.44 173 VAL A O 1
ATOM 1312 N N . LYS A 1 174 ? -13.521 -11.144 7.891 1.00 77.50 174 LYS A N 1
ATOM 1313 C CA . LYS A 1 174 ? -14.727 -10.308 7.928 1.00 77.50 174 LYS A CA 1
ATOM 1314 C C . LYS A 1 174 ? -15.981 -11.178 7.988 1.00 77.50 174 LYS A C 1
ATOM 1316 O O . LYS A 1 174 ? -16.850 -10.893 8.804 1.00 77.50 174 LYS A O 1
ATOM 1321 N N . ALA A 1 175 ? -16.074 -12.223 7.165 1.00 78.62 175 ALA A N 1
ATOM 1322 C CA . ALA A 1 175 ? -17.214 -13.139 7.191 1.00 78.62 175 ALA A CA 1
ATOM 1323 C C . ALA A 1 175 ? -17.359 -13.827 8.560 1.00 78.62 175 ALA A C 1
ATOM 1325 O O . ALA A 1 175 ? -18.462 -13.866 9.103 1.00 78.62 175 ALA A O 1
ATOM 1326 N N . ASP A 1 176 ? -16.248 -14.270 9.157 1.00 77.25 176 ASP A N 1
ATOM 1327 C CA . ASP A 1 176 ? -16.242 -14.865 10.497 1.00 77.25 176 ASP A CA 1
ATOM 1328 C C . ASP A 1 176 ? -16.674 -13.863 11.584 1.00 77.25 176 ASP A C 1
ATOM 1330 O O . ASP A 1 176 ? -17.391 -14.236 12.511 1.00 77.25 176 ASP A O 1
ATOM 1334 N N . LEU A 1 177 ? -16.269 -12.590 11.479 1.00 72.94 177 LEU A N 1
ATOM 1335 C CA . LEU A 1 177 ? -16.694 -11.529 12.402 1.00 72.94 177 LEU A CA 1
ATOM 1336 C C . LEU A 1 177 ? -18.176 -11.179 12.252 1.00 72.94 177 LEU A C 1
ATOM 1338 O O . LEU A 1 177 ? -18.824 -10.885 13.249 1.00 72.94 177 LEU A O 1
ATOM 1342 N N . VAL A 1 178 ? -18.710 -11.185 11.029 1.00 74.38 178 VAL A N 1
ATOM 1343 C CA . VAL A 1 178 ? -20.146 -10.979 10.790 1.00 74.38 178 VAL A CA 1
ATOM 1344 C C . VAL A 1 178 ? -20.941 -12.127 11.407 1.00 74.38 178 VAL A C 1
ATOM 1346 O O . VAL A 1 178 ? -21.890 -11.872 12.140 1.00 74.38 178 VAL A O 1
ATOM 1349 N N . ALA A 1 179 ? -20.506 -13.372 11.195 1.00 73.25 179 ALA A N 1
ATOM 1350 C CA . ALA A 1 179 ? -21.123 -14.540 11.817 1.00 73.25 179 ALA A CA 1
ATOM 1351 C C . ALA A 1 179 ? -21.037 -14.494 13.353 1.00 73.25 179 ALA A C 1
ATOM 1353 O O . ALA A 1 179 ? -21.987 -14.870 14.031 1.00 73.25 179 ALA A O 1
ATOM 1354 N N . ALA A 1 180 ? -19.941 -13.972 13.917 1.00 69.38 180 ALA A N 1
ATOM 1355 C CA . ALA A 1 180 ? -19.797 -13.790 15.362 1.00 69.38 180 ALA A CA 1
ATOM 1356 C C . ALA A 1 180 ? -20.764 -12.772 15.979 1.00 69.38 180 ALA A C 1
ATOM 1358 O O . ALA A 1 180 ? -21.008 -12.839 17.182 1.00 69.38 180 ALA A O 1
ATOM 1359 N N . ASN A 1 181 ? -21.332 -11.872 15.176 1.00 67.31 181 ASN A N 1
ATOM 1360 C CA . ASN A 1 181 ? -22.365 -10.941 15.625 1.00 67.31 181 ASN A CA 1
ATOM 1361 C C . ASN A 1 181 ? -23.768 -11.566 15.595 1.00 67.31 181 ASN A C 1
ATOM 1363 O O . ASN A 1 181 ? -24.706 -10.978 16.133 1.00 67.31 181 ASN A O 1
ATOM 1367 N N . GLU A 1 182 ? -23.939 -12.740 14.978 1.00 67.44 182 GLU A N 1
ATOM 1368 C CA . GLU A 1 182 ? -25.230 -13.419 14.945 1.00 67.44 182 GLU A CA 1
ATOM 1369 C C . GLU A 1 182 ? -25.553 -14.042 16.319 1.00 67.44 182 GLU A C 1
ATOM 1371 O O . GLU A 1 182 ? -24.721 -14.754 16.899 1.00 67.44 182 GLU A O 1
ATOM 1376 N N . PRO A 1 183 ? -26.768 -13.824 16.862 1.00 62.53 183 PRO A N 1
ATOM 1377 C CA . PRO A 1 183 ? -27.169 -14.415 18.133 1.00 62.53 183 PRO A CA 1
ATOM 1378 C C . PRO A 1 183 ? -27.063 -15.949 18.107 1.00 62.53 183 PRO A C 1
ATOM 1380 O O . PRO A 1 183 ? -27.771 -16.615 17.353 1.00 62.53 183 PRO A O 1
ATOM 1383 N N . GLY A 1 184 ? -26.211 -16.514 18.969 1.00 65.75 184 GLY A N 1
ATOM 1384 C CA . GLY A 1 184 ? -26.028 -17.965 19.114 1.00 65.75 184 GLY A CA 1
ATOM 1385 C C . GLY A 1 184 ? -24.782 -18.551 18.438 1.00 65.75 184 GLY A C 1
ATOM 1386 O O . GLY A 1 184 ? -24.627 -19.771 18.425 1.00 65.75 184 GLY A O 1
ATOM 1387 N N . TYR A 1 185 ? -23.885 -17.722 17.900 1.00 54.72 185 TYR A N 1
ATOM 1388 C CA . TYR A 1 185 ? -22.621 -18.190 17.331 1.00 54.72 185 TYR A CA 1
ATOM 1389 C C . TYR A 1 185 ? -21.579 -18.551 18.410 1.00 54.72 185 TYR A C 1
ATOM 1391 O O . TYR A 1 185 ? -21.160 -17.709 19.200 1.00 54.72 185 TYR A O 1
ATOM 1399 N N . GLU A 1 186 ? -21.105 -19.803 18.421 1.00 57.75 186 GLU A N 1
ATOM 1400 C CA . GLU A 1 186 ? -20.086 -20.316 19.364 1.00 57.75 186 GLU A CA 1
ATOM 1401 C C . GLU A 1 186 ? -18.640 -20.271 18.808 1.00 57.75 186 GLU A C 1
ATOM 1403 O O . GLU A 1 186 ? -17.756 -21.003 19.263 1.00 57.75 186 GLU A O 1
ATOM 1408 N N . GLY A 1 187 ? -18.370 -19.475 17.768 1.00 56.94 187 GLY A N 1
ATOM 1409 C CA . GLY A 1 187 ? -17.092 -19.531 17.049 1.00 56.94 187 GLY A CA 1
ATOM 1410 C C . GLY A 1 187 ? -15.860 -19.010 17.806 1.00 56.94 187 GLY A C 1
ATOM 1411 O O . GLY A 1 187 ? -15.926 -18.402 18.870 1.00 56.94 187 GLY A O 1
ATOM 1412 N N . ARG A 1 188 ? -14.682 -19.275 17.218 1.00 50.16 188 ARG A N 1
ATOM 1413 C CA . ARG A 1 188 ? -13.350 -19.115 17.845 1.00 50.16 188 ARG A CA 1
ATOM 1414 C C . ARG A 1 188 ? -12.861 -17.672 18.019 1.00 50.16 188 ARG A C 1
ATOM 1416 O O . ARG A 1 188 ? -11.919 -17.461 18.778 1.00 50.16 188 ARG A O 1
ATOM 1423 N N . LEU A 1 189 ? -13.435 -16.707 17.303 1.00 54.91 189 LEU A N 1
ATOM 1424 C CA . LEU A 1 189 ? -13.078 -15.292 17.412 1.00 54.91 189 LEU A CA 1
ATOM 1425 C C . LEU A 1 189 ? -14.049 -14.631 18.388 1.00 54.91 189 LEU A C 1
ATOM 1427 O O . LEU A 1 189 ? -15.128 -14.206 17.988 1.00 54.91 189 LEU A O 1
ATOM 1431 N N . GLN A 1 190 ? -13.686 -14.586 19.671 1.00 55.28 190 GLN A N 1
ATOM 1432 C CA . GLN A 1 190 ? -14.464 -13.818 20.638 1.00 55.28 190 GLN A CA 1
ATOM 1433 C C . GLN A 1 190 ? -14.088 -12.337 20.541 1.00 55.28 190 GLN A C 1
ATOM 1435 O O . GLN A 1 190 ? -12.907 -12.005 20.682 1.00 55.28 190 GLN A O 1
ATOM 1440 N N . PRO A 1 191 ? -15.056 -11.447 20.295 1.00 58.44 191 PRO A N 1
ATOM 1441 C CA . PRO A 1 191 ? -14.792 -10.021 20.246 1.00 58.44 191 PRO A CA 1
ATOM 1442 C C . PRO A 1 191 ? -14.515 -9.430 21.620 1.00 58.44 191 PRO A C 1
ATOM 1444 O O . PRO A 1 191 ? -15.103 -9.834 22.619 1.00 58.44 191 PRO A O 1
ATOM 1447 N N . SER A 1 192 ? -13.634 -8.434 21.660 1.00 61.59 192 SER A N 1
ATOM 1448 C CA . SER A 1 192 ? -13.371 -7.651 22.868 1.00 61.59 192 SER A CA 1
ATOM 1449 C C . SER A 1 192 ? -14.546 -6.737 23.236 1.00 61.59 192 SER A C 1
ATOM 1451 O O . SER A 1 192 ? -14.831 -6.612 24.422 1.00 61.59 192 SER A O 1
ATOM 1453 N N . THR A 1 193 ? -15.231 -6.144 22.248 1.00 68.06 193 THR A N 1
ATOM 1454 C CA . THR A 1 193 ? -16.442 -5.297 22.380 1.00 68.06 193 THR A CA 1
ATOM 1455 C C . THR A 1 193 ? -17.155 -5.165 21.016 1.00 68.06 193 THR A C 1
ATOM 1457 O O . THR A 1 193 ? -16.456 -5.245 19.997 1.00 68.06 193 THR A O 1
ATOM 1460 N N . PRO A 1 194 ? -18.473 -4.891 20.951 1.00 68.19 194 PRO A N 1
ATOM 1461 C CA . PRO A 1 194 ? -19.191 -4.623 19.695 1.00 68.19 194 PRO A CA 1
ATOM 1462 C C . PRO A 1 194 ? -18.600 -3.472 18.864 1.00 68.19 194 PRO A C 1
ATOM 1464 O O . PRO A 1 194 ? -18.477 -3.579 17.642 1.00 68.19 194 PRO A O 1
ATOM 1467 N N . GLU A 1 195 ? -18.159 -2.395 19.514 1.00 64.75 195 GLU A N 1
ATOM 1468 C CA . GLU A 1 195 ? -17.537 -1.236 18.862 1.00 64.75 195 GLU A CA 1
ATOM 1469 C C . GLU A 1 195 ? -16.249 -1.654 18.149 1.00 64.75 195 GLU A C 1
ATOM 1471 O O . GLU A 1 195 ? -16.089 -1.448 16.949 1.00 64.75 195 GLU A O 1
ATOM 1476 N N . TYR A 1 196 ? -15.373 -2.363 18.856 1.00 67.56 196 TYR A N 1
ATOM 1477 C CA . TYR A 1 196 ? -14.143 -2.910 18.285 1.00 67.56 196 TYR A CA 1
ATOM 1478 C C . TYR A 1 196 ? -14.382 -3.831 17.074 1.00 67.56 196 TYR A C 1
ATOM 1480 O O . TYR A 1 196 ? -13.598 -3.841 16.119 1.00 67.56 196 TYR A O 1
ATOM 1488 N N . GLN A 1 197 ? -15.474 -4.604 17.066 1.00 68.19 197 GLN A N 1
ATOM 1489 C CA . GLN A 1 197 ? -15.843 -5.410 15.897 1.00 68.19 197 GLN A CA 1
ATOM 1490 C C . GLN A 1 197 ? -16.279 -4.546 14.724 1.00 68.19 197 GLN A C 1
ATOM 1492 O O . GLN A 1 197 ? -15.869 -4.805 13.592 1.00 68.19 197 GLN A O 1
ATOM 1497 N N . ALA A 1 198 ? -17.101 -3.532 14.986 1.00 69.06 198 ALA A N 1
ATOM 1498 C CA . ALA A 1 198 ? -17.567 -2.595 13.979 1.00 69.06 198 ALA A CA 1
ATOM 1499 C C . ALA A 1 198 ? -16.398 -1.871 13.292 1.00 69.06 198 ALA A C 1
ATOM 1501 O O . ALA A 1 198 ? -16.394 -1.725 12.065 1.00 69.06 198 ALA A O 1
ATOM 1502 N N . GLU A 1 199 ? -15.396 -1.475 14.072 1.00 70.31 199 GLU A N 1
ATOM 1503 C CA . GLU A 1 199 ? -14.147 -0.870 13.606 1.00 70.31 199 GLU A CA 1
ATOM 1504 C C . GLU A 1 199 ? -13.321 -1.854 12.772 1.00 70.31 199 GLU A C 1
ATOM 1506 O O . GLU A 1 199 ? -12.931 -1.556 11.640 1.00 70.31 199 GLU A O 1
ATOM 1511 N N . SER A 1 200 ? -13.124 -3.066 13.294 1.00 72.88 200 SER A N 1
ATOM 1512 C CA . SER A 1 200 ? -12.376 -4.124 12.615 1.00 72.88 200 SER A CA 1
ATOM 1513 C C . SER A 1 200 ? -13.007 -4.506 11.276 1.00 72.88 200 SER A C 1
ATOM 1515 O O . SER A 1 200 ? -12.301 -4.663 10.283 1.00 72.88 200 SER A O 1
ATOM 1517 N N . GLN A 1 201 ? -14.335 -4.618 11.203 1.00 72.69 201 GLN A N 1
ATOM 1518 C CA . GLN A 1 201 ? -15.043 -4.905 9.954 1.00 72.69 201 GLN A CA 1
ATOM 1519 C C . GLN A 1 201 ? -14.819 -3.804 8.914 1.00 72.69 201 GLN A C 1
ATOM 1521 O O . GLN A 1 201 ? -14.551 -4.117 7.755 1.00 72.69 201 GLN A O 1
ATOM 1526 N N . MET A 1 202 ? -14.879 -2.531 9.317 1.00 71.25 202 MET A N 1
ATOM 1527 C CA . MET A 1 202 ? -14.661 -1.401 8.411 1.00 71.25 202 MET A CA 1
ATOM 1528 C C . MET A 1 202 ? -13.217 -1.381 7.883 1.00 71.25 202 MET A C 1
ATOM 1530 O O . MET A 1 202 ? -12.997 -1.191 6.685 1.00 71.25 202 MET A O 1
ATOM 1534 N N . PHE A 1 203 ? -12.241 -1.664 8.749 1.00 72.06 203 PHE A N 1
ATOM 1535 C CA . PHE A 1 203 ? -10.834 -1.789 8.370 1.00 72.06 203 PHE A CA 1
ATOM 1536 C C . PHE A 1 203 ? -10.594 -2.946 7.386 1.00 72.06 203 PHE A C 1
ATOM 1538 O O . PHE A 1 203 ? -9.938 -2.776 6.355 1.00 72.06 203 PHE A O 1
ATOM 1545 N N . LEU A 1 204 ? -11.172 -4.122 7.652 1.00 75.62 204 LEU A N 1
ATOM 1546 C CA . LEU A 1 204 ? -11.070 -5.281 6.761 1.00 75.62 204 LEU A CA 1
ATOM 1547 C C . LEU A 1 204 ? -11.734 -5.011 5.404 1.00 75.62 204 LEU A C 1
ATOM 1549 O O . LEU A 1 204 ? -11.177 -5.405 4.382 1.00 75.62 204 LEU A O 1
ATOM 1553 N N . THR A 1 205 ? -12.864 -4.296 5.365 1.00 76.12 205 THR A N 1
ATOM 1554 C CA . THR A 1 205 ? -13.484 -3.837 4.108 1.00 76.12 205 THR A CA 1
ATOM 1555 C C . THR A 1 205 ? -12.532 -2.966 3.301 1.00 76.12 205 THR A C 1
ATOM 1557 O O . THR A 1 205 ? -12.354 -3.212 2.108 1.00 76.12 205 THR A O 1
ATOM 1560 N N . GLY A 1 206 ? -11.895 -1.982 3.945 1.00 71.62 206 GLY A N 1
ATOM 1561 C CA . GLY A 1 206 ? -10.892 -1.131 3.305 1.00 71.62 206 GLY A CA 1
ATOM 1562 C C . GLY A 1 206 ? -9.766 -1.955 2.677 1.00 71.62 206 GLY A C 1
ATOM 1563 O O . GLY A 1 206 ? -9.463 -1.783 1.498 1.00 71.62 206 GLY A O 1
ATOM 1564 N N . ASN A 1 207 ? -9.227 -2.927 3.419 1.00 74.56 207 ASN A N 1
ATOM 1565 C CA . ASN A 1 207 ? -8.191 -3.829 2.910 1.00 74.56 207 ASN A CA 1
ATOM 1566 C C . ASN A 1 207 ? -8.646 -4.681 1.723 1.00 74.56 207 ASN A C 1
ATOM 1568 O O . ASN A 1 207 ? -7.882 -4.823 0.768 1.00 74.56 207 ASN A O 1
ATOM 1572 N N . VAL A 1 208 ? -9.868 -5.229 1.746 1.00 76.31 208 VAL A N 1
ATOM 1573 C CA . VAL A 1 208 ? -10.411 -5.983 0.602 1.00 76.31 208 VAL A CA 1
ATOM 1574 C C . VAL A 1 208 ? -10.448 -5.097 -0.640 1.00 76.31 208 VAL A C 1
ATOM 1576 O O . VAL A 1 208 ? -9.968 -5.510 -1.693 1.00 76.31 208 VAL A O 1
ATOM 1579 N N . VAL A 1 209 ? -10.980 -3.876 -0.524 1.00 71.94 209 VAL A N 1
ATOM 1580 C CA . VAL A 1 209 ? -11.110 -2.948 -1.659 1.00 71.94 209 VAL A CA 1
ATOM 1581 C C . VAL A 1 209 ? -9.741 -2.581 -2.232 1.00 71.94 209 VAL A C 1
ATOM 1583 O O . VAL A 1 209 ? -9.539 -2.696 -3.441 1.00 71.94 209 VAL A O 1
ATOM 1586 N N . VAL A 1 210 ? -8.784 -2.202 -1.382 1.00 71.12 210 VAL A N 1
ATOM 1587 C CA . VAL A 1 210 ? -7.430 -1.826 -1.822 1.00 71.12 210 VAL A CA 1
ATOM 1588 C C . VAL A 1 210 ? -6.710 -3.008 -2.478 1.00 71.12 210 VAL A C 1
ATOM 1590 O O . VAL A 1 210 ? -6.092 -2.843 -3.526 1.00 71.12 210 VAL A O 1
ATOM 1593 N N . ASN A 1 211 ? -6.837 -4.224 -1.941 1.00 75.12 211 ASN A N 1
ATOM 1594 C CA . ASN A 1 211 ? -6.172 -5.398 -2.514 1.00 75.12 211 ASN A CA 1
ATOM 1595 C C . ASN A 1 211 ? -6.827 -5.914 -3.802 1.00 75.12 211 ASN A C 1
ATOM 1597 O O . ASN A 1 211 ? -6.134 -6.495 -4.635 1.00 75.12 211 ASN A O 1
ATOM 1601 N N . VAL A 1 212 ? -8.123 -5.666 -4.024 1.00 74.06 212 VAL A N 1
ATOM 1602 C CA . VAL A 1 212 ? -8.747 -5.888 -5.342 1.00 74.06 212 VAL A CA 1
ATOM 1603 C C . VAL A 1 212 ? -8.107 -4.982 -6.395 1.00 74.06 212 VAL A C 1
ATOM 1605 O O . VAL A 1 212 ? -7.818 -5.448 -7.496 1.00 74.06 212 VAL A O 1
ATOM 1608 N N . LEU A 1 213 ? -7.824 -3.721 -6.057 1.00 70.75 213 LEU A N 1
ATOM 1609 C CA . LEU A 1 213 ? -7.081 -2.820 -6.943 1.00 70.75 213 LEU A CA 1
ATOM 1610 C C . LEU A 1 213 ? -5.632 -3.296 -7.120 1.00 70.75 213 LEU A C 1
ATOM 1612 O O . LEU A 1 213 ? -5.142 -3.361 -8.244 1.00 70.75 213 LEU A O 1
ATOM 1616 N N . GLY A 1 214 ? -4.983 -3.744 -6.041 1.00 71.31 214 GLY A N 1
ATOM 1617 C CA . GLY A 1 214 ? -3.660 -4.379 -6.079 1.00 71.31 214 GLY A CA 1
ATOM 1618 C C . GLY A 1 214 ? -3.587 -5.604 -7.008 1.00 71.31 214 GLY A C 1
ATOM 1619 O O . GLY A 1 214 ? -2.586 -5.820 -7.692 1.00 71.31 214 GLY A O 1
ATOM 1620 N N . ALA A 1 215 ? -4.666 -6.386 -7.108 1.00 76.12 215 ALA A N 1
ATOM 1621 C CA . ALA A 1 215 ? -4.734 -7.558 -7.982 1.00 76.12 215 ALA A CA 1
ATOM 1622 C C . ALA A 1 215 ? -4.657 -7.213 -9.478 1.00 76.12 215 ALA A C 1
ATOM 1624 O O . ALA A 1 215 ? -4.223 -8.054 -10.271 1.00 76.12 215 ALA A O 1
ATOM 1625 N N . LEU A 1 216 ? -4.997 -5.979 -9.867 1.00 73.88 216 LEU A N 1
ATOM 1626 C CA . LEU A 1 216 ? -4.880 -5.506 -11.250 1.00 73.88 216 LEU A CA 1
ATOM 1627 C C . LEU A 1 216 ? -3.421 -5.451 -11.732 1.00 73.88 216 LEU A C 1
ATOM 1629 O O . LEU A 1 216 ? -3.177 -5.527 -12.935 1.00 73.88 216 LEU A O 1
ATOM 1633 N N . PHE A 1 217 ? -2.450 -5.391 -10.815 1.00 73.62 217 PHE A N 1
ATOM 1634 C CA . PHE A 1 217 ? -1.020 -5.376 -11.142 1.00 73.62 217 PHE A CA 1
ATOM 1635 C C . PHE A 1 217 ? -0.404 -6.774 -11.267 1.00 73.62 217 PHE A C 1
ATOM 1637 O O . PHE A 1 217 ? 0.711 -6.909 -11.773 1.00 73.62 217 PHE A O 1
ATOM 1644 N N . LEU A 1 218 ? -1.102 -7.839 -10.854 1.00 80.44 218 LEU A N 1
ATOM 1645 C CA . LEU A 1 218 ? -0.561 -9.200 -10.936 1.00 80.44 218 LEU A CA 1
ATOM 1646 C C . LEU A 1 218 ? -0.245 -9.632 -12.375 1.00 80.44 218 LEU A C 1
ATOM 1648 O O . LEU A 1 218 ? 0.856 -10.140 -12.594 1.00 80.44 218 LEU A O 1
ATOM 1652 N N . PRO A 1 219 ? -1.119 -9.412 -13.380 1.00 81.12 219 PRO A N 1
ATOM 1653 C CA . PRO A 1 219 ? -0.789 -9.753 -14.762 1.00 81.12 219 PRO A CA 1
ATOM 1654 C C . PRO A 1 219 ? 0.461 -9.025 -15.263 1.00 81.12 219 PRO A C 1
ATOM 1656 O O . PRO A 1 219 ? 1.257 -9.606 -16.002 1.00 81.12 219 PRO A O 1
ATOM 1659 N N . PHE A 1 220 ? 0.658 -7.778 -14.829 1.00 76.69 220 PHE A N 1
ATOM 1660 C CA . PHE A 1 220 ? 1.832 -6.987 -15.177 1.00 76.69 220 PHE A CA 1
ATOM 1661 C C . PHE A 1 220 ? 3.108 -7.600 -14.602 1.00 76.69 220 PHE A C 1
ATOM 1663 O O . PHE A 1 220 ? 4.027 -7.913 -15.357 1.00 76.69 220 PHE A O 1
ATOM 1670 N N . ALA A 1 221 ? 3.128 -7.855 -13.293 1.00 80.12 221 ALA A N 1
ATOM 1671 C CA . ALA A 1 221 ? 4.270 -8.462 -12.619 1.00 80.12 221 ALA A CA 1
ATOM 1672 C C . ALA A 1 221 ? 4.643 -9.819 -13.237 1.00 80.12 221 ALA A C 1
ATOM 1674 O O . ALA A 1 221 ? 5.802 -10.060 -13.568 1.00 80.12 221 ALA A O 1
ATOM 1675 N N . TRP A 1 222 ? 3.651 -10.676 -13.496 1.00 83.12 222 TRP A N 1
ATOM 1676 C CA . TRP A 1 222 ? 3.881 -11.965 -14.149 1.00 83.12 222 TRP A CA 1
ATOM 1677 C C . TRP A 1 222 ? 4.403 -11.827 -15.582 1.00 83.12 222 TRP A C 1
ATOM 1679 O O . TRP A 1 222 ? 5.285 -12.584 -15.986 1.00 83.12 222 TRP A O 1
ATOM 1689 N N . THR A 1 223 ? 3.908 -10.856 -16.352 1.00 81.62 223 THR A N 1
ATOM 1690 C CA . THR A 1 223 ? 4.413 -10.609 -17.711 1.00 81.62 223 THR A CA 1
ATOM 1691 C C . THR A 1 223 ? 5.871 -10.164 -17.678 1.00 81.62 223 THR A C 1
ATOM 1693 O O . THR A 1 223 ? 6.675 -10.656 -18.470 1.00 81.62 223 THR A O 1
ATOM 1696 N N . LEU A 1 224 ? 6.228 -9.311 -16.719 1.00 74.81 224 LEU A N 1
ATOM 1697 C CA . LEU A 1 224 ? 7.597 -8.865 -16.491 1.00 74.81 224 LEU A CA 1
ATOM 1698 C C . LEU A 1 224 ? 8.516 -10.021 -16.076 1.00 74.81 224 LEU A C 1
ATOM 1700 O O . LEU A 1 224 ? 9.606 -10.148 -16.625 1.00 74.81 224 LEU A O 1
ATOM 1704 N N . ALA A 1 225 ? 8.055 -10.933 -15.214 1.00 81.62 225 ALA A N 1
ATOM 1705 C CA . ALA A 1 225 ? 8.829 -12.117 -14.834 1.00 81.62 225 ALA A CA 1
ATOM 1706 C C . ALA A 1 225 ? 9.092 -13.091 -15.990 1.00 81.62 225 ALA A C 1
ATOM 1708 O O . ALA A 1 225 ? 10.134 -13.742 -16.016 1.00 81.62 225 ALA A O 1
ATOM 1709 N N . PHE A 1 226 ? 8.162 -13.222 -16.939 1.00 82.25 226 PHE A N 1
ATOM 1710 C CA . PHE A 1 226 ? 8.329 -14.143 -18.070 1.00 82.25 226 PHE A CA 1
ATOM 1711 C C . PHE A 1 226 ? 9.001 -13.515 -19.289 1.00 82.25 226 PHE A C 1
ATOM 1713 O O . PHE A 1 226 ? 9.630 -14.232 -20.068 1.00 82.25 226 PHE A O 1
ATOM 1720 N N . ARG A 1 227 ? 8.832 -12.206 -19.500 1.00 79.81 227 ARG A N 1
ATOM 1721 C CA . ARG A 1 227 ? 9.325 -11.510 -20.697 1.00 79.81 227 ARG A CA 1
ATOM 1722 C C . ARG A 1 227 ? 10.488 -10.553 -20.433 1.00 79.81 227 ARG A C 1
ATOM 1724 O O . ARG A 1 227 ? 11.044 -10.036 -21.399 1.00 79.81 227 ARG A O 1
ATOM 1731 N N . GLY A 1 228 ? 10.854 -10.335 -19.171 1.00 76.62 228 GLY A N 1
ATOM 1732 C CA . GLY A 1 228 ? 11.945 -9.456 -18.756 1.00 76.62 228 GLY A CA 1
ATOM 1733 C C . GLY A 1 228 ? 11.692 -7.971 -19.040 1.00 76.62 228 GLY A C 1
ATOM 1734 O O . GLY A 1 228 ? 10.626 -7.568 -19.518 1.00 76.62 228 GLY A O 1
ATOM 1735 N N . THR A 1 229 ? 12.705 -7.143 -18.776 1.00 78.25 229 THR A N 1
ATOM 1736 C CA . THR A 1 229 ? 12.679 -5.692 -19.040 1.00 78.25 229 THR A CA 1
ATOM 1737 C C . THR A 1 229 ? 12.514 -5.339 -20.507 1.00 78.25 229 THR A C 1
ATOM 1739 O O . THR A 1 229 ? 11.880 -4.336 -20.808 1.00 78.25 229 THR A O 1
ATOM 1742 N N . GLU A 1 230 ? 12.999 -6.166 -21.433 1.00 80.25 230 GLU A N 1
ATOM 1743 C CA . GLU A 1 230 ? 12.874 -5.906 -22.875 1.00 80.25 230 GLU A CA 1
ATOM 1744 C C . GLU A 1 230 ? 11.411 -5.803 -23.337 1.00 80.25 230 GLU A C 1
ATOM 1746 O O . GLU A 1 230 ? 11.084 -5.160 -24.338 1.00 80.25 230 GLU A O 1
ATOM 1751 N N . TRP A 1 231 ? 10.492 -6.491 -22.656 1.00 82.88 231 TRP A N 1
ATOM 1752 C CA . TRP A 1 231 ? 9.069 -6.310 -22.918 1.00 82.88 231 TRP A CA 1
ATOM 1753 C C . TRP A 1 231 ? 8.575 -4.950 -22.427 1.00 82.88 231 TRP A C 1
ATOM 1755 O O . TRP A 1 231 ? 7.854 -4.277 -23.160 1.00 82.88 231 TRP A O 1
ATOM 1765 N N . TRP A 1 232 ? 9.002 -4.526 -21.239 1.00 80.38 232 TRP A N 1
ATOM 1766 C CA . TRP A 1 232 ? 8.629 -3.232 -20.682 1.00 80.38 232 TRP A CA 1
ATOM 1767 C C . TRP A 1 232 ? 9.153 -2.062 -21.524 1.00 80.38 232 TRP A C 1
ATOM 1769 O O . TRP A 1 232 ? 8.392 -1.156 -21.858 1.00 80.38 232 TRP A O 1
ATOM 1779 N N . GLU A 1 233 ? 10.402 -2.140 -21.985 1.00 80.06 233 GLU A N 1
ATOM 1780 C CA . GLU A 1 233 ? 10.992 -1.155 -22.899 1.00 80.06 233 GLU A CA 1
ATOM 1781 C C . GLU A 1 233 ? 10.186 -1.027 -24.202 1.00 80.06 233 GLU A C 1
ATOM 1783 O O . GLU A 1 233 ? 9.963 0.075 -24.708 1.00 80.06 233 GLU A O 1
ATOM 1788 N N . ARG A 1 234 ? 9.681 -2.151 -24.732 1.00 81.44 234 ARG A N 1
ATOM 1789 C CA . ARG A 1 234 ? 8.795 -2.149 -25.906 1.00 81.44 234 ARG A CA 1
ATOM 1790 C C . ARG A 1 234 ? 7.445 -1.501 -25.613 1.00 81.44 234 ARG A C 1
ATOM 1792 O O . ARG A 1 234 ? 6.975 -0.727 -26.444 1.00 81.44 234 ARG A O 1
ATOM 1799 N N . VAL A 1 235 ? 6.835 -1.778 -24.459 1.00 77.31 235 VAL A N 1
ATOM 1800 C CA . VAL A 1 235 ? 5.582 -1.124 -24.035 1.00 77.31 235 VAL A CA 1
ATOM 1801 C C . VAL A 1 235 ? 5.783 0.384 -23.920 1.00 77.31 235 VAL A C 1
ATOM 1803 O O . VAL A 1 235 ? 4.964 1.144 -24.421 1.00 77.31 235 VAL A O 1
ATOM 1806 N N . GLN A 1 236 ? 6.895 0.834 -23.345 1.00 77.19 236 GLN A N 1
ATOM 1807 C CA . GLN A 1 236 ? 7.218 2.257 -23.241 1.00 77.19 236 GLN A CA 1
ATOM 1808 C C . GLN A 1 236 ? 7.431 2.920 -24.602 1.00 77.19 236 GLN A C 1
ATOM 1810 O O . GLN A 1 236 ? 6.979 4.045 -24.811 1.00 77.19 236 GLN A O 1
ATOM 1815 N N . ALA A 1 237 ? 8.087 2.229 -25.536 1.00 80.56 237 ALA A N 1
ATOM 1816 C CA . ALA A 1 237 ? 8.318 2.743 -26.882 1.00 80.56 237 ALA A CA 1
ATOM 1817 C C . ALA A 1 237 ? 7.027 2.831 -27.716 1.00 80.56 237 ALA A C 1
ATOM 1819 O O . ALA A 1 237 ? 6.857 3.779 -28.481 1.00 80.56 237 ALA A O 1
ATOM 1820 N N . LEU A 1 238 ? 6.129 1.849 -27.585 1.00 79.25 238 LEU A N 1
ATOM 1821 C CA . LEU A 1 238 ? 4.900 1.753 -28.382 1.00 79.25 238 LEU A CA 1
ATOM 1822 C C . LEU A 1 238 ? 3.711 2.487 -27.746 1.00 79.25 238 LEU A C 1
ATOM 1824 O O . LEU A 1 238 ? 2.865 3.028 -28.457 1.00 79.25 238 LEU A O 1
ATOM 1828 N N . HIS A 1 239 ? 3.649 2.520 -26.416 1.00 79.44 239 HIS A N 1
ATOM 1829 C CA . HIS A 1 239 ? 2.522 3.025 -25.633 1.00 79.44 239 HIS A CA 1
ATOM 1830 C C . HIS A 1 239 ? 2.994 3.884 -24.442 1.00 79.44 239 HIS A C 1
ATOM 1832 O O . HIS A 1 239 ? 2.706 3.563 -23.284 1.00 79.44 239 HIS A O 1
ATOM 1838 N N . PRO A 1 240 ? 3.682 5.014 -24.687 1.00 74.56 240 PRO A N 1
ATOM 1839 C CA . PRO A 1 240 ? 4.280 5.832 -23.627 1.00 74.56 240 PRO A CA 1
ATOM 1840 C C . PRO A 1 240 ? 3.258 6.327 -22.591 1.00 74.56 240 PRO A C 1
ATOM 1842 O O . PRO A 1 240 ? 3.552 6.358 -21.400 1.00 74.56 240 PRO A O 1
ATOM 1845 N N . SER A 1 241 ? 2.028 6.644 -23.010 1.00 71.88 241 SER A N 1
ATOM 1846 C CA . SER A 1 241 ? 0.957 7.054 -22.090 1.00 71.88 241 SER A CA 1
ATOM 1847 C C . SER A 1 241 ? 0.456 5.908 -21.204 1.00 71.88 241 SER A C 1
ATOM 1849 O O . SER A 1 241 ? 0.166 6.132 -20.034 1.00 71.88 241 SER A O 1
ATOM 1851 N N . GLN A 1 242 ? 0.393 4.672 -21.713 1.00 72.12 242 GLN A N 1
ATOM 1852 C CA . GLN A 1 242 ? 0.049 3.513 -20.879 1.00 72.12 242 GLN A CA 1
ATOM 1853 C C . GLN A 1 242 ? 1.166 3.203 -19.886 1.00 72.12 242 GLN A C 1
ATOM 1855 O O . GLN A 1 242 ? 0.893 2.893 -18.728 1.00 72.12 242 GLN A O 1
ATOM 1860 N N . ALA A 1 243 ? 2.421 3.318 -20.325 1.00 74.12 243 ALA A N 1
ATOM 1861 C CA . ALA A 1 243 ? 3.551 3.129 -19.436 1.00 74.12 243 ALA A CA 1
ATOM 1862 C C . ALA A 1 243 ? 3.548 4.155 -18.297 1.00 74.12 243 ALA A C 1
ATOM 1864 O O . ALA A 1 243 ? 3.836 3.804 -17.152 1.00 74.12 243 ALA A O 1
ATOM 1865 N N . ALA A 1 244 ? 3.152 5.394 -18.605 1.00 73.38 244 ALA A N 1
ATOM 1866 C CA . ALA A 1 244 ? 3.043 6.438 -17.606 1.00 73.38 244 ALA A CA 1
ATOM 1867 C C . ALA A 1 244 ? 1.896 6.247 -16.623 1.00 73.38 244 ALA A C 1
ATOM 1869 O O . ALA A 1 244 ? 2.090 6.393 -15.416 1.00 73.38 244 ALA A O 1
ATOM 1870 N N . PHE A 1 245 ? 0.731 5.847 -17.127 1.00 74.75 245 PHE A N 1
ATOM 1871 C CA . PHE A 1 245 ? -0.388 5.453 -16.282 1.00 74.75 245 PHE A CA 1
ATOM 1872 C C . PHE A 1 245 ? 0.016 4.330 -15.326 1.00 74.75 245 PHE A C 1
ATOM 1874 O O . PHE A 1 245 ? -0.216 4.411 -14.129 1.00 74.75 245 PHE A O 1
ATOM 1881 N N . MET A 1 246 ? 0.685 3.303 -15.838 1.00 74.06 246 MET A N 1
ATOM 1882 C CA . MET A 1 246 ? 1.026 2.127 -15.053 1.00 74.06 246 MET A CA 1
ATOM 1883 C C . MET A 1 246 ? 2.044 2.413 -13.949 1.00 74.06 246 MET A C 1
ATOM 1885 O O . MET A 1 246 ? 1.862 1.961 -12.820 1.00 74.06 246 MET A O 1
ATOM 1889 N N . GLY A 1 247 ? 3.097 3.178 -14.241 1.00 75.94 247 GLY A N 1
ATOM 1890 C CA . GLY A 1 247 ? 4.050 3.565 -13.206 1.00 75.94 247 GLY A CA 1
ATOM 1891 C C . GLY A 1 247 ? 3.453 4.553 -12.194 1.00 75.94 247 GLY A C 1
ATOM 1892 O O . GLY A 1 247 ? 3.743 4.441 -11.003 1.00 75.94 247 GLY A O 1
ATOM 1893 N N . LEU A 1 248 ? 2.535 5.434 -12.619 1.00 75.81 248 LEU A N 1
ATOM 1894 C CA . LEU A 1 248 ? 1.716 6.234 -11.703 1.00 75.81 248 LEU A CA 1
ATOM 1895 C C . LEU A 1 248 ? 0.889 5.338 -10.775 1.00 75.81 248 LEU A C 1
ATOM 1897 O O . LEU A 1 248 ? 0.957 5.516 -9.565 1.00 75.81 248 LEU A O 1
ATOM 1901 N N . SER A 1 249 ? 0.170 4.356 -11.317 1.00 75.00 249 SER A N 1
ATOM 1902 C CA . SER A 1 249 ? -0.658 3.421 -10.552 1.00 75.00 249 SER A CA 1
ATOM 1903 C C . SER A 1 249 ? 0.163 2.616 -9.532 1.00 75.00 249 SER A C 1
ATOM 1905 O O . SER A 1 249 ? -0.290 2.392 -8.409 1.00 75.00 249 SER A O 1
ATOM 1907 N N . VAL A 1 250 ? 1.404 2.239 -9.863 1.00 75.88 250 VAL A N 1
ATOM 1908 C CA . VAL A 1 250 ? 2.321 1.584 -8.912 1.00 75.88 250 VAL A CA 1
ATOM 1909 C C . VAL A 1 250 ? 2.756 2.537 -7.790 1.00 75.88 250 VAL A C 1
ATOM 1911 O O . VAL A 1 250 ? 2.685 2.167 -6.618 1.00 75.88 250 VAL A O 1
ATOM 1914 N N . LEU A 1 251 ? 3.171 3.769 -8.111 1.00 76.75 251 LEU A N 1
ATOM 1915 C CA . LEU A 1 251 ? 3.548 4.775 -7.102 1.00 76.75 251 LEU A CA 1
ATOM 1916 C C . LEU A 1 251 ? 2.397 5.101 -6.155 1.00 76.75 251 LEU A C 1
ATOM 1918 O O . LEU A 1 251 ? 2.570 5.238 -4.943 1.00 76.75 251 LEU A O 1
ATOM 1922 N N . VAL A 1 252 ? 1.214 5.212 -6.733 1.00 74.88 252 VAL A N 1
ATOM 1923 C CA . VAL A 1 252 ? -0.051 5.400 -6.050 1.00 74.88 252 VAL A CA 1
ATOM 1924 C C . VAL A 1 252 ? -0.329 4.245 -5.082 1.00 74.88 252 VAL A C 1
ATOM 1926 O O . VAL A 1 252 ? -0.644 4.497 -3.920 1.00 74.88 252 VAL A O 1
ATOM 1929 N N . ALA A 1 253 ? -0.167 2.993 -5.519 1.00 75.56 253 ALA A N 1
ATOM 1930 C CA . ALA A 1 253 ? -0.388 1.819 -4.677 1.00 75.56 253 ALA A CA 1
ATOM 1931 C C . ALA A 1 253 ? 0.565 1.786 -3.471 1.00 75.56 253 ALA A C 1
ATOM 1933 O O . ALA A 1 253 ? 0.137 1.512 -2.352 1.00 75.56 253 ALA A O 1
ATOM 1934 N N . ILE A 1 254 ? 1.840 2.116 -3.688 1.00 78.75 254 ILE A N 1
ATOM 1935 C CA . ILE A 1 254 ? 2.853 2.218 -2.628 1.00 78.75 254 ILE A CA 1
ATOM 1936 C C . ILE A 1 254 ? 2.508 3.352 -1.656 1.00 78.75 254 ILE A C 1
ATOM 1938 O O . ILE A 1 254 ? 2.545 3.167 -0.442 1.00 78.75 254 ILE A O 1
ATOM 1942 N N . THR A 1 255 ? 2.123 4.516 -2.185 1.00 77.69 255 THR A N 1
ATOM 1943 C CA . THR A 1 255 ? 1.743 5.683 -1.377 1.00 77.69 255 THR A CA 1
ATOM 1944 C C . THR A 1 255 ? 0.512 5.389 -0.519 1.00 77.69 255 THR A C 1
ATOM 1946 O O . THR A 1 255 ? 0.471 5.789 0.641 1.00 77.69 255 THR A O 1
ATOM 1949 N N . GLY A 1 256 ? -0.485 4.692 -1.070 1.00 75.31 256 GLY A N 1
ATOM 1950 C CA . GLY A 1 256 ? -1.705 4.313 -0.357 1.00 75.31 256 GLY A CA 1
ATOM 1951 C C . GLY A 1 256 ? -1.454 3.335 0.792 1.00 75.31 256 GLY A C 1
ATOM 1952 O O . GLY A 1 256 ? -1.994 3.528 1.883 1.00 75.31 256 GLY A O 1
ATOM 1953 N N . ASP A 1 257 ? -0.604 2.327 0.576 1.00 78.94 257 ASP A N 1
ATOM 1954 C CA . ASP A 1 257 ? -0.218 1.368 1.619 1.00 78.94 257 ASP A CA 1
ATOM 1955 C C . ASP A 1 257 ? 0.559 2.050 2.759 1.00 78.94 257 ASP A C 1
ATOM 1957 O O . ASP A 1 257 ? 0.185 1.929 3.930 1.00 78.94 257 ASP A O 1
ATOM 1961 N N . ASP A 1 258 ? 1.567 2.859 2.421 1.00 79.00 258 ASP A N 1
ATOM 1962 C CA . ASP A 1 258 ? 2.382 3.578 3.406 1.00 79.00 258 ASP A CA 1
ATOM 1963 C C . ASP A 1 258 ? 1.554 4.621 4.186 1.00 79.00 258 ASP A C 1
ATOM 1965 O O . ASP A 1 258 ? 1.643 4.722 5.411 1.00 79.00 258 ASP A O 1
ATOM 1969 N N . LEU A 1 259 ? 0.632 5.327 3.515 1.00 76.62 259 LEU A N 1
ATOM 1970 C CA . LEU A 1 259 ? -0.356 6.195 4.171 1.00 76.62 259 LEU A CA 1
ATOM 1971 C C . LEU A 1 259 ? -1.275 5.427 5.122 1.00 76.62 259 LEU A C 1
ATOM 1973 O O . LEU A 1 259 ? -1.633 5.957 6.177 1.00 76.62 259 LEU A O 1
ATOM 1977 N N . GLY A 1 260 ? -1.687 4.211 4.763 1.00 76.44 260 GLY A N 1
ATOM 1978 C CA . GLY A 1 260 ? -2.514 3.355 5.609 1.00 76.44 260 GLY A CA 1
ATOM 1979 C C . GLY A 1 260 ? -1.795 2.982 6.904 1.00 76.44 260 GLY A C 1
ATOM 1980 O O . GLY A 1 260 ? -2.338 3.185 7.995 1.00 76.44 260 GLY A O 1
ATOM 1981 N N . ALA A 1 261 ? -0.547 2.521 6.793 1.00 78.00 261 ALA A N 1
ATOM 1982 C CA . ALA A 1 261 ? 0.301 2.199 7.939 1.00 78.00 261 ALA A CA 1
ATOM 1983 C C . ALA A 1 261 ? 0.613 3.439 8.794 1.00 78.00 261 ALA A C 1
ATOM 1985 O O . ALA A 1 261 ? 0.507 3.390 10.023 1.00 78.00 261 ALA A O 1
ATOM 1986 N N . PHE A 1 262 ? 0.922 4.576 8.164 1.00 78.12 262 PHE A N 1
ATOM 1987 C CA . PHE A 1 262 ? 1.142 5.840 8.864 1.00 78.12 262 PHE A CA 1
ATOM 1988 C C . PHE A 1 262 ? -0.117 6.313 9.597 1.00 78.12 262 PHE A C 1
ATOM 1990 O O . PHE A 1 262 ? -0.045 6.695 10.762 1.00 78.12 262 PHE A O 1
ATOM 1997 N N . SER A 1 263 ? -1.289 6.233 8.965 1.00 74.62 263 SER A N 1
ATOM 1998 C CA . SER A 1 263 ? -2.561 6.605 9.597 1.00 74.62 263 SER A CA 1
ATOM 1999 C C . SER A 1 263 ? -2.844 5.728 10.815 1.00 74.62 263 SER A C 1
ATOM 2001 O O . SER A 1 263 ? -3.191 6.241 11.880 1.00 74.62 263 SER A O 1
ATOM 2003 N N . PHE A 1 264 ? -2.635 4.414 10.694 1.00 74.56 264 PHE A N 1
ATOM 2004 C CA . PHE A 1 264 ? -2.772 3.484 11.815 1.00 74.56 264 PHE A CA 1
ATOM 2005 C C . PHE A 1 264 ? -1.828 3.847 12.968 1.00 74.56 264 PHE A C 1
ATOM 2007 O O . PHE A 1 264 ? -2.228 3.867 14.130 1.00 74.56 264 PHE A O 1
ATOM 2014 N N . ARG A 1 265 ? -0.596 4.235 12.653 1.00 75.19 265 ARG A N 1
ATOM 2015 C CA . ARG A 1 265 ? 0.381 4.688 13.641 1.00 75.19 265 ARG A CA 1
ATOM 2016 C C . ARG A 1 265 ? -0.015 5.991 14.339 1.00 75.19 265 ARG A C 1
ATOM 2018 O O . ARG A 1 265 ? 0.130 6.112 15.555 1.00 75.19 265 ARG A O 1
ATOM 2025 N N . VAL A 1 266 ? -0.549 6.958 13.595 1.00 73.62 266 VAL A N 1
ATOM 2026 C CA . VAL A 1 266 ? -1.124 8.200 14.145 1.00 73.62 266 VAL A CA 1
ATOM 2027 C C . VAL A 1 266 ? -2.268 7.867 15.118 1.00 73.62 266 VAL A C 1
ATOM 2029 O O . VAL A 1 266 ? -2.384 8.490 16.176 1.00 73.62 266 VAL A O 1
ATOM 2032 N N . PHE A 1 267 ? -3.071 6.843 14.817 1.00 72.88 267 PHE A N 1
ATOM 2033 C CA . PHE A 1 267 ? -4.104 6.332 15.720 1.00 72.88 267 PHE A CA 1
ATOM 2034 C C . PHE A 1 267 ? -3.539 5.621 16.960 1.00 72.88 267 PHE A C 1
ATOM 2036 O O . PHE A 1 267 ? -3.996 5.903 18.066 1.00 72.88 267 PHE A O 1
ATOM 2043 N N . GLU A 1 268 ? -2.502 4.783 16.838 1.00 71.38 268 GLU A N 1
ATOM 2044 C CA . GLU A 1 268 ? -1.829 4.165 18.001 1.00 71.38 268 GLU A CA 1
ATOM 2045 C C . GLU A 1 268 ? -1.294 5.220 18.982 1.00 71.38 268 GLU A C 1
ATOM 2047 O O . GLU A 1 268 ? -1.319 5.027 20.200 1.00 71.38 268 GLU A O 1
ATOM 2052 N N . LYS A 1 269 ? -0.850 6.366 18.455 1.00 73.81 269 LYS A N 1
ATOM 2053 C CA . LYS A 1 269 ? -0.413 7.532 19.233 1.00 73.81 269 LYS A CA 1
ATOM 2054 C C . LYS A 1 269 ? -1.552 8.414 19.737 1.00 73.81 269 LYS A C 1
ATOM 2056 O O . LYS A 1 269 ? -1.290 9.442 20.344 1.00 73.81 269 LYS A O 1
ATOM 2061 N N . ARG A 1 270 ? -2.812 8.027 19.512 1.00 71.31 270 ARG A N 1
ATOM 2062 C CA . ARG A 1 270 ? -4.021 8.778 19.896 1.00 71.31 270 ARG A CA 1
ATOM 2063 C C . ARG A 1 270 ? -4.102 10.183 19.293 1.00 71.31 270 ARG A C 1
ATOM 2065 O O . ARG A 1 270 ? -4.896 10.999 19.754 1.00 71.31 270 ARG A O 1
ATOM 2072 N N . ALA A 1 271 ? -3.319 10.459 18.250 1.00 68.12 271 ALA A N 1
ATOM 2073 C CA . ALA A 1 271 ? -3.438 11.682 17.466 1.00 68.12 271 ALA A CA 1
ATOM 2074 C C . ALA A 1 271 ? -4.682 11.644 16.566 1.00 68.12 271 ALA A C 1
ATOM 2076 O O . ALA A 1 271 ? -5.200 12.695 16.211 1.00 68.12 271 ALA A O 1
ATOM 2077 N N . ILE A 1 272 ? -5.207 10.453 16.253 1.00 66.56 272 ILE A N 1
ATOM 2078 C CA . ILE A 1 272 ? -6.594 10.272 15.810 1.00 66.56 272 ILE A CA 1
ATOM 2079 C C . ILE A 1 272 ? -7.378 9.623 16.954 1.00 66.56 272 ILE A C 1
ATOM 2081 O O . ILE A 1 272 ? -6.987 8.567 17.449 1.00 66.56 272 ILE A O 1
ATOM 2085 N N . ARG A 1 273 ? -8.459 10.272 17.396 1.00 68.81 273 ARG A N 1
ATOM 2086 C CA . ARG A 1 273 ? -9.201 9.911 18.617 1.00 68.81 273 ARG A CA 1
ATOM 2087 C C . ARG A 1 273 ? -10.218 8.792 18.417 1.00 68.81 273 ARG A C 1
ATOM 2089 O O . ARG A 1 273 ? -10.545 8.101 19.377 1.00 68.81 273 ARG A O 1
ATOM 2096 N N . THR A 1 274 ? -10.714 8.620 17.196 1.00 67.94 274 THR A N 1
ATOM 2097 C CA . THR A 1 274 ? -11.778 7.664 16.872 1.00 67.94 274 THR A CA 1
ATOM 2098 C C . THR A 1 274 ? -11.340 6.751 15.733 1.00 67.94 274 THR A C 1
ATOM 2100 O O . THR A 1 274 ? -10.707 7.175 14.762 1.00 67.94 274 THR A O 1
ATOM 2103 N N . ALA A 1 275 ? -11.692 5.472 15.814 1.00 65.69 275 ALA A N 1
ATOM 2104 C CA . ALA A 1 275 ? -11.394 4.532 14.740 1.00 65.69 275 ALA A CA 1
ATOM 2105 C C . ALA A 1 275 ? -12.211 4.829 13.470 1.00 65.69 275 ALA A C 1
ATOM 2107 O O . ALA A 1 275 ? -11.720 4.619 12.362 1.00 65.69 275 ALA A O 1
ATOM 2108 N N . PHE A 1 276 ? -13.424 5.386 13.593 1.00 68.50 276 PHE A N 1
ATOM 2109 C CA . PHE A 1 276 ? -14.181 5.876 12.433 1.00 68.50 276 PHE A CA 1
ATOM 2110 C C . PHE A 1 276 ? -13.467 7.037 11.738 1.00 68.50 276 PHE A C 1
ATOM 2112 O O . PHE A 1 276 ? -13.400 7.051 10.505 1.00 68.50 276 PHE A O 1
ATOM 2119 N N . GLY A 1 277 ? -12.873 7.958 12.502 1.00 66.69 277 GLY A N 1
ATOM 2120 C CA . GLY A 1 277 ? -11.990 8.997 11.983 1.00 66.69 277 GLY A CA 1
ATOM 2121 C C . GLY A 1 277 ? -10.772 8.408 11.271 1.00 66.69 277 GLY A C 1
ATOM 2122 O O . GLY A 1 277 ? -10.462 8.837 10.163 1.00 66.69 277 GLY A O 1
ATOM 2123 N N . LEU A 1 278 ? -10.139 7.370 11.832 1.00 70.38 278 LEU A N 1
ATOM 2124 C CA . LEU A 1 278 ? -9.009 6.674 11.204 1.00 70.38 278 LEU A CA 1
ATOM 2125 C C . LEU A 1 278 ? -9.394 6.044 9.861 1.00 70.38 278 LEU A C 1
ATOM 2127 O O . LEU A 1 278 ? -8.730 6.286 8.855 1.00 70.38 278 LEU A O 1
ATOM 2131 N N . VAL A 1 279 ? -10.449 5.227 9.830 1.00 68.38 279 VAL A N 1
ATOM 2132 C CA . VAL A 1 279 ? -10.846 4.517 8.606 1.00 68.38 279 VAL A CA 1
ATOM 2133 C C . VAL A 1 279 ? -11.336 5.503 7.550 1.00 68.38 279 VAL A C 1
ATOM 2135 O O . VAL A 1 279 ? -10.999 5.368 6.375 1.00 68.38 279 VAL A O 1
ATOM 2138 N N . THR A 1 280 ? -12.070 6.540 7.954 1.00 69.75 280 THR A N 1
ATOM 2139 C CA . THR A 1 280 ? -12.520 7.582 7.025 1.00 69.75 280 THR A CA 1
ATOM 2140 C C . THR A 1 280 ? -11.352 8.401 6.494 1.00 69.75 280 THR A C 1
ATOM 2142 O O . THR A 1 280 ? -11.312 8.677 5.299 1.00 69.75 280 THR A O 1
ATOM 2145 N N . ALA A 1 281 ? -10.369 8.732 7.335 1.00 69.38 281 ALA A N 1
ATOM 2146 C CA . ALA A 1 281 ? -9.145 9.396 6.906 1.00 69.38 281 ALA A CA 1
ATOM 2147 C C . ALA A 1 281 ? -8.393 8.509 5.918 1.00 69.38 281 ALA A C 1
ATOM 2149 O O . ALA A 1 281 ? -8.036 8.975 4.844 1.00 69.38 281 ALA A O 1
ATOM 2150 N N . GLY A 1 282 ? -8.253 7.217 6.220 1.00 69.19 282 GLY A N 1
ATOM 2151 C CA . GLY A 1 282 ? -7.674 6.228 5.318 1.00 69.19 282 GLY A CA 1
ATOM 2152 C C . GLY A 1 282 ? -8.388 6.178 3.967 1.00 69.19 282 GLY A C 1
ATOM 2153 O O . GLY A 1 282 ? -7.723 6.225 2.938 1.00 69.19 282 GLY A O 1
ATOM 2154 N N . ILE A 1 283 ? -9.723 6.148 3.934 1.00 70.00 283 ILE A N 1
ATOM 2155 C CA . ILE A 1 283 ? -10.506 6.153 2.686 1.00 70.00 283 ILE A CA 1
ATOM 2156 C C . ILE A 1 283 ? -10.345 7.477 1.934 1.00 70.00 283 ILE A C 1
ATOM 2158 O O . ILE A 1 283 ? -10.128 7.461 0.727 1.00 70.00 283 ILE A O 1
ATOM 2162 N N . VAL A 1 284 ? -10.439 8.620 2.616 1.00 71.25 284 VAL A N 1
ATOM 2163 C CA . VAL A 1 284 ? -10.310 9.949 1.998 1.00 71.25 284 VAL A CA 1
ATOM 2164 C C . VAL A 1 284 ? -8.899 10.154 1.457 1.00 71.25 284 VAL A C 1
ATOM 2166 O O . VAL A 1 284 ? -8.750 10.590 0.320 1.00 71.25 284 VAL A O 1
ATOM 2169 N N . PHE A 1 285 ? -7.868 9.802 2.223 1.00 69.94 285 PHE A N 1
ATOM 2170 C CA . PHE A 1 285 ? -6.481 9.869 1.781 1.00 69.94 285 PHE A CA 1
ATOM 2171 C C . PHE A 1 285 ? -6.234 8.908 0.625 1.00 69.94 285 PHE A C 1
ATOM 2173 O O . PHE A 1 285 ? -5.712 9.343 -0.393 1.00 69.94 285 PHE A O 1
ATOM 2180 N N . ASN A 1 286 ? -6.687 7.655 0.697 1.00 66.88 286 ASN A N 1
ATOM 2181 C CA . ASN A 1 286 ? -6.597 6.758 -0.452 1.00 66.88 286 ASN A CA 1
ATOM 2182 C C . ASN A 1 286 ? -7.364 7.320 -1.658 1.00 66.88 286 ASN A C 1
ATOM 2184 O O . ASN A 1 286 ? -6.842 7.305 -2.755 1.00 66.88 286 ASN A O 1
ATOM 2188 N N . PHE A 1 287 ? -8.541 7.923 -1.517 1.00 67.81 287 PHE A N 1
ATOM 2189 C CA . PHE A 1 287 ? -9.223 8.540 -2.662 1.00 67.81 287 PHE A CA 1
ATOM 2190 C C . PHE A 1 287 ? -8.439 9.738 -3.241 1.00 67.81 287 PHE A C 1
ATOM 2192 O O . PHE A 1 287 ? -8.285 9.881 -4.458 1.00 67.81 287 PHE A O 1
ATOM 2199 N N . LEU A 1 288 ? -7.896 10.594 -2.375 1.00 67.00 288 LEU A N 1
ATOM 2200 C CA . LEU A 1 288 ? -7.105 11.762 -2.764 1.00 67.00 288 LEU A CA 1
ATOM 2201 C C . LEU A 1 288 ? -5.762 11.390 -3.396 1.00 67.00 288 LEU A C 1
ATOM 2203 O O . LEU A 1 288 ? -5.335 12.057 -4.330 1.00 67.00 288 LEU A O 1
ATOM 2207 N N . PHE A 1 289 ? -5.101 10.344 -2.913 1.00 64.44 289 PHE A N 1
ATOM 2208 C CA . PHE A 1 289 ? -3.759 9.970 -3.352 1.00 64.44 289 PHE A CA 1
ATOM 2209 C C . PHE A 1 289 ? -3.742 8.805 -4.337 1.00 64.44 289 PHE A C 1
ATOM 2211 O O . PHE A 1 289 ? -2.779 8.698 -5.084 1.00 64.44 289 PHE A O 1
ATOM 2218 N N . LEU A 1 290 ? -4.792 7.981 -4.385 1.00 65.31 290 LEU A N 1
ATOM 2219 C CA . LEU A 1 290 ? -4.911 6.845 -5.299 1.00 65.31 290 LEU A CA 1
ATOM 2220 C C . LEU A 1 290 ? -5.735 7.190 -6.532 1.00 65.31 290 LEU A C 1
ATOM 2222 O O . LEU A 1 290 ? -5.279 7.058 -7.661 1.00 65.31 290 LEU A O 1
ATOM 2226 N N . ILE A 1 291 ? -6.942 7.702 -6.313 1.00 66.75 291 ILE A N 1
ATOM 2227 C CA . ILE A 1 291 ? -7.911 7.888 -7.392 1.00 66.75 291 ILE A CA 1
ATOM 2228 C C . ILE A 1 291 ? -7.718 9.247 -8.074 1.00 66.75 291 ILE A C 1
ATOM 2230 O O . ILE A 1 291 ? -7.809 9.344 -9.294 1.00 66.75 291 ILE A O 1
ATOM 2234 N N . THR A 1 292 ? -7.411 10.309 -7.323 1.00 70.12 292 THR A N 1
ATOM 2235 C CA . THR A 1 292 ? -7.278 11.657 -7.910 1.00 70.12 292 THR A CA 1
ATOM 2236 C C . THR A 1 292 ? -6.143 11.768 -8.934 1.00 70.12 292 THR A C 1
ATOM 2238 O O . THR A 1 292 ? -6.408 12.307 -10.009 1.00 70.12 292 THR A O 1
ATOM 2241 N N . PRO A 1 293 ? -4.914 11.263 -8.692 1.00 66.19 293 PRO A N 1
ATOM 2242 C CA . PRO A 1 293 ? -3.851 11.334 -9.695 1.00 66.19 293 PRO A CA 1
ATOM 2243 C C . PRO A 1 293 ? -4.206 10.563 -10.970 1.00 66.19 293 PRO A C 1
ATOM 2245 O O . PRO A 1 293 ? -3.970 11.063 -12.067 1.00 66.19 293 PRO A O 1
ATOM 2248 N N . GLU A 1 294 ? -4.852 9.401 -10.841 1.00 68.88 294 GLU A N 1
ATOM 2249 C CA . GLU A 1 294 ? -5.323 8.610 -11.982 1.00 68.88 294 GLU A CA 1
ATOM 2250 C C . GLU A 1 294 ? -6.472 9.286 -12.743 1.00 68.88 294 GLU A C 1
ATOM 2252 O O . GLU A 1 294 ? -6.505 9.236 -13.972 1.00 68.88 294 GLU A O 1
ATOM 2257 N N . ILE A 1 295 ? -7.403 9.953 -12.050 1.00 68.19 295 ILE A N 1
ATOM 2258 C CA . ILE A 1 295 ? -8.467 10.751 -12.682 1.00 68.19 295 ILE A CA 1
ATOM 2259 C C . ILE A 1 295 ? -7.873 11.954 -13.411 1.00 68.19 295 ILE A C 1
ATOM 2261 O O . ILE A 1 295 ? -8.287 12.238 -14.535 1.00 68.19 295 ILE A O 1
ATOM 2265 N N . ILE A 1 296 ? -6.923 12.666 -12.795 1.00 66.00 296 ILE A N 1
ATOM 2266 C CA . ILE A 1 296 ? -6.233 13.802 -13.417 1.00 66.00 296 ILE A CA 1
ATOM 2267 C C . ILE A 1 296 ? -5.530 13.327 -14.683 1.00 66.00 296 ILE A C 1
ATOM 2269 O O . ILE A 1 296 ? -5.758 13.902 -15.745 1.00 66.00 296 ILE A O 1
ATOM 2273 N N . PHE A 1 297 ? -4.758 12.243 -14.586 1.00 65.19 297 PHE A N 1
ATOM 2274 C CA . PHE A 1 297 ? -4.094 11.635 -15.729 1.00 65.19 297 PHE A CA 1
ATOM 2275 C C . PHE A 1 297 ? -5.120 11.278 -16.815 1.00 65.19 297 PHE A C 1
ATOM 2277 O O . PHE A 1 297 ? -5.072 11.815 -17.918 1.00 65.19 297 PHE A O 1
ATOM 2284 N N . ASN A 1 298 ? -6.132 10.470 -16.499 1.00 64.75 298 ASN A N 1
ATOM 2285 C CA . ASN A 1 298 ? -7.142 10.076 -17.480 1.00 64.75 298 ASN A CA 1
ATOM 2286 C C . ASN A 1 298 ? -7.860 11.277 -18.104 1.00 64.75 298 ASN A C 1
ATOM 2288 O O . ASN A 1 298 ? -8.038 11.289 -19.310 1.00 64.75 298 ASN A O 1
ATOM 2292 N N . THR A 1 299 ? -8.206 12.315 -17.343 1.00 61.94 299 THR A N 1
ATOM 2293 C CA . THR A 1 299 ? -8.894 13.505 -17.874 1.00 61.94 299 THR A CA 1
ATOM 2294 C C . THR A 1 299 ? -7.993 14.326 -18.800 1.00 61.94 299 THR A C 1
ATOM 2296 O O . THR A 1 299 ? -8.443 14.795 -19.849 1.00 61.94 299 THR A O 1
ATOM 2299 N N . LEU A 1 300 ? -6.717 14.500 -18.440 1.00 59.81 300 LEU A N 1
ATOM 2300 C CA . LEU A 1 300 ? -5.740 15.212 -19.268 1.00 59.81 300 LEU A CA 1
ATOM 2301 C C . LEU A 1 300 ? -5.434 14.450 -20.564 1.00 59.81 300 LEU A C 1
ATOM 2303 O O . LEU A 1 300 ? -5.278 15.075 -21.611 1.00 59.81 300 LEU A O 1
ATOM 2307 N N . TYR A 1 301 ? -5.409 13.117 -20.519 1.00 57.44 301 TYR A N 1
ATOM 2308 C CA . TYR A 1 301 ? -5.052 12.290 -21.671 1.00 57.44 301 TYR A CA 1
ATOM 2309 C C . TYR A 1 301 ? -6.265 11.913 -22.548 1.00 57.44 301 TYR A C 1
ATOM 2311 O O . TYR A 1 301 ? -6.179 12.011 -23.771 1.00 57.44 301 TYR A O 1
ATOM 2319 N N . SER A 1 302 ? -7.441 11.626 -21.973 1.00 51.50 302 SER A N 1
ATOM 2320 C CA . SER A 1 302 ? -8.669 11.270 -22.710 1.00 51.50 302 SER A CA 1
ATOM 2321 C C . SER A 1 302 ? -9.404 12.460 -23.340 1.00 51.50 302 SER A C 1
ATOM 2323 O O . SER A 1 302 ? -10.288 12.258 -24.170 1.00 51.50 302 SER A O 1
ATOM 2325 N N . SER A 1 303 ? -9.069 13.704 -22.978 1.00 52.28 303 SER A N 1
ATOM 2326 C CA . SER A 1 303 ? -9.649 14.922 -23.575 1.00 52.28 303 SER A CA 1
ATOM 2327 C C . SER A 1 303 ? -9.084 15.275 -24.963 1.00 52.28 303 SER A C 1
ATOM 2329 O O . SER A 1 303 ? -9.416 16.325 -25.513 1.00 52.28 303 SER A O 1
ATOM 2331 N N . GLY A 1 304 ? -8.291 14.380 -25.569 1.00 45.09 304 GLY A N 1
ATOM 2332 C CA . GLY A 1 304 ? -7.795 14.507 -26.945 1.00 45.09 304 GLY A CA 1
ATOM 2333 C C . GLY A 1 304 ? -6.332 14.940 -27.069 1.00 45.09 304 GLY A C 1
ATOM 2334 O O . GLY A 1 304 ? -5.949 15.438 -28.125 1.00 45.09 304 GLY A O 1
ATOM 2335 N N . VAL A 1 305 ? -5.514 14.755 -26.023 1.00 47.56 305 VAL A N 1
ATOM 2336 C CA . VAL A 1 305 ? -4.067 15.052 -26.057 1.00 47.56 305 VAL A CA 1
ATOM 2337 C C . VAL A 1 305 ? -3.201 13.790 -26.248 1.00 47.56 305 VAL A C 1
ATOM 2339 O O . VAL A 1 305 ? -2.095 13.912 -26.768 1.00 47.56 305 VAL A O 1
ATOM 2342 N N . SER A 1 306 ? -3.687 12.571 -25.966 1.00 42.81 306 SER A N 1
ATOM 2343 C CA . SER A 1 306 ? -3.125 11.338 -26.558 1.00 42.81 306 SER A CA 1
ATOM 2344 C C . SER A 1 306 ? -4.103 10.150 -26.507 1.00 42.81 306 SER A C 1
ATOM 2346 O O . SER A 1 306 ? -4.952 10.052 -25.624 1.00 42.81 306 SER A O 1
ATOM 2348 N N . GLU A 1 307 ? -4.005 9.238 -27.478 1.00 37.59 307 GLU A N 1
ATOM 2349 C CA . GLU A 1 307 ? -4.837 8.033 -27.567 1.00 37.59 307 GLU A CA 1
ATOM 2350 C C . GLU A 1 307 ? -4.440 6.999 -26.498 1.00 37.59 307 GLU A C 1
ATOM 2352 O O . GLU A 1 307 ? -3.483 6.244 -26.663 1.00 37.59 307 GLU A O 1
ATOM 2357 N N . VAL A 1 308 ? -5.194 6.922 -25.399 1.00 40.81 308 VAL A N 1
ATOM 2358 C CA . VAL A 1 308 ? -5.106 5.807 -24.440 1.00 40.81 308 VAL A CA 1
ATOM 2359 C C . VAL A 1 308 ? -6.188 4.782 -24.784 1.00 40.81 308 VAL A C 1
ATOM 2361 O O . VAL A 1 308 ? -7.274 4.773 -24.214 1.00 40.81 308 VAL A O 1
ATOM 2364 N N . GLY A 1 309 ? -5.907 3.921 -25.760 1.00 38.84 309 GLY A N 1
ATOM 2365 C CA . GLY A 1 309 ? -6.614 2.647 -25.906 1.00 38.84 309 GLY A CA 1
ATOM 2366 C C . GLY A 1 309 ? -5.852 1.585 -25.125 1.00 38.84 309 GLY A C 1
ATOM 2367 O O . GLY A 1 309 ? -4.656 1.452 -25.346 1.00 38.84 309 GLY A O 1
ATOM 2368 N N . PHE A 1 310 ? -6.487 0.856 -24.204 1.00 37.34 310 PHE A N 1
ATOM 2369 C CA . PHE A 1 310 ? -5.902 -0.353 -23.607 1.00 37.34 310 PHE A CA 1
ATOM 2370 C C . PHE A 1 310 ? -5.755 -1.414 -24.708 1.00 37.34 310 PHE A C 1
ATOM 2372 O O . PHE A 1 310 ? -6.729 -2.073 -25.064 1.00 37.34 310 PHE A O 1
ATOM 2379 N N . TYR A 1 311 ? -4.553 -1.567 -25.260 1.00 39.59 311 TYR A N 1
ATOM 2380 C CA . TYR A 1 311 ? -4.251 -2.625 -26.223 1.00 39.59 311 TYR A CA 1
ATOM 2381 C C . TYR A 1 311 ? -3.700 -3.837 -25.470 1.00 39.59 311 TYR A C 1
ATOM 2383 O O . TYR A 1 311 ? -2.522 -3.902 -25.134 1.00 39.59 311 TYR A O 1
ATOM 2391 N N . TRP A 1 312 ? -4.588 -4.783 -25.164 1.00 34.00 312 TRP A N 1
ATOM 2392 C CA . TRP A 1 312 ? -4.207 -6.172 -24.917 1.00 34.00 312 TRP A CA 1
ATOM 2393 C C . TRP A 1 312 ? -4.136 -6.872 -26.281 1.00 34.00 312 TRP A C 1
ATOM 2395 O O . TRP A 1 312 ? -5.113 -7.491 -26.700 1.00 34.00 312 TRP A O 1
ATOM 2405 N N . GLU A 1 313 ? -3.016 -6.725 -26.990 1.00 27.92 313 GLU A N 1
ATOM 2406 C CA . GLU A 1 313 ? -2.663 -7.568 -28.147 1.00 27.92 313 GLU A CA 1
ATOM 2407 C C . GLU A 1 313 ? -1.429 -8.426 -27.839 1.00 27.92 313 GLU A C 1
ATOM 2409 O O . GLU A 1 313 ? -0.419 -7.886 -27.326 1.00 27.92 313 GLU A O 1
#

pLDDT: mean 72.95, std 12.29, range [27.92, 89.81]

Sequence (313 aa):
RRLQDGDEKEAAAATAAEEEATAVELTEVQRFLVGFQELRSGDAFDGEQLNELRTVEDVVTVLGLAPMIALSAYTAITGNCDYPSYAVAGLLALGTGVAHCALAYRTPRDWRAPRLGEGRTIYEFSGCYLLAFGWLLERMNPAFPAALEVADFPMCVALTAVVLYGFVVPAVVKADLVAANEPGYEGRLQPSTPEYQAESQMFLTGNVVVNVLGALFLPFAWTLAFRGTEWWERVQALHPSQAAFMGLSVLVAITGDDLGAFSFRVFEKRAIRTAFGLVTAGIVFNFLFLITPEIIFNTLYSSGVSEVGFYWE

Radius of gyration: 22.65 Å; chains: 1; bounding box: 54×40×81 Å

Foldseek 3Di:
DVVVVVVVVVVVVVVVVVVVVPPPPDDLVRLLVVLVVCVVVVVQFDPVLVVVLPDPLSVLLVVLQPLLLVVLLVCLVPVDDDLVSLLVNLVSLLSNLVSLLVVLVVQDFDPLALQCRTLSNLSPLLSLQSNLLSVVSLQLHPPNDPVCLVCLVVSLVSLVVSLCCLAVSLVVSLVVLVQQPDPPDPDDNDHPDPQSSSLSNLVSVLSNVLSVLSVVCSVVSVCCSVVPNVVSVVCCVVPVSVNSLVSSQSSLSSSLSSVLSSLVVCVVSCSRVDSSNSSSCSVVCSCVRNVVSSVSNCCVAVVPPHDDDPDPD

Organism: NCBI:txid124430